Protein AF-A0A2E2QI72-F1 (afdb_monomer_lite)

Sequence (214 aa):
MASSEQGTPLGGLLGFIGLIAGLGFGAITFGSDNIVGVIICGVVVASVGAFVGNLIFRLLVVAVSIFATVISYNLRHEVAIAIYDEVKTNVQAQPAPKIYGTSRTNWEFCNHSNKPKVSIAISYLNNGNWISEGWWVINRGKCKTLSPSTSNRYFYYYANSGNIVWGGDTSICLHEHKKFRIGDIDCSPPYALRKFKKVDTKGKRGGGTNLTGG

pLDDT: mean 80.68, std 18.42, range [34.44, 97.88]

Secondary structure (DSSP, 8-state):
----PPPP---SSSSSTTSSS-S--------TT-HHHHHHHHHHHHHHHHHHHHHHHHHHHHHHHHHHHHHHHHHHHHHHHHHHHHHHHHS--------PPPEE-EEEEEE-SS-SEEEEEEEEEETTEEEEEEEEEEETT-EEEE--EESSSEEEEEEE-SS-EE--SEEEEEESSS-EEE-S----TTEEEEEEEEEE-TT-SEEEEEE---

Foldseek 3Di:
DDDDDDDDPPPPPPPPVPPPPPPDPPPPDDPPPDPVVVVVVVVVVVVVVVVVVVVVVVVVVVVVVVVVVVVVVVVVVVVVVVVVVVCVVPPDPPPDFQQAQFDWAWEKEFEQAPFQKKWKKKWAAAPNWIKIWDTDIAGHGGMDIDIDRHRGQKMWMWMDRPVDIDFAADWDKDQDPDTDMDIDDPQDPSIDTDGTDMDGNVPHSYYYDYDYYD

Radius of gyration: 38.65 Å; chains: 1; bounding box: 97×34×89 Å

Structure (mmCIF, N/CA/C/O backbone):
data_AF-A0A2E2QI72-F1
#
_entry.id   AF-A0A2E2QI72-F1
#
loop_
_atom_site.group_PDB
_atom_site.id
_atom_site.type_symbol
_atom_site.label_atom_id
_atom_site.label_alt_id
_atom_site.label_comp_id
_atom_site.label_asym_id
_atom_site.label_entity_id
_atom_site.label_seq_id
_atom_site.pdbx_PDB_ins_code
_atom_site.Cartn_x
_atom_site.Cartn_y
_atom_site.Cartn_z
_atom_site.occupancy
_atom_site.B_iso_or_equiv
_atom_site.auth_seq_id
_atom_site.auth_comp_id
_atom_site.auth_asym_id
_atom_site.auth_atom_id
_atom_site.pdbx_PDB_model_num
ATOM 1 N N . MET A 1 1 ? 0.238 -20.065 -64.467 1.00 40.53 1 MET A N 1
ATOM 2 C CA . MET A 1 1 ? 1.57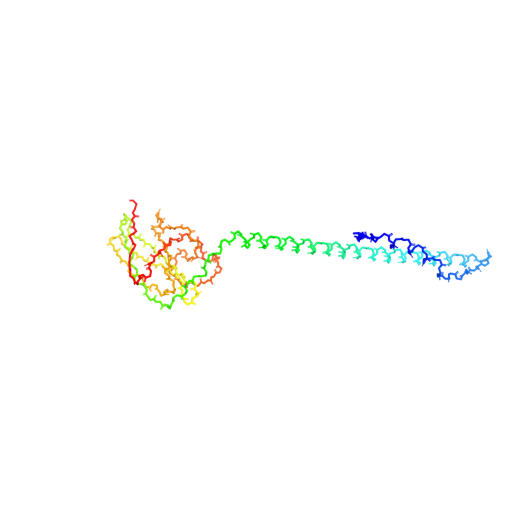7 -20.254 -65.071 1.00 40.53 1 MET A CA 1
ATOM 3 C C . MET A 1 1 ? 2.162 -18.854 -65.209 1.00 40.53 1 MET A C 1
ATOM 5 O O . MET A 1 1 ? 1.488 -18.032 -65.797 1.00 40.53 1 MET A O 1
ATOM 9 N N . ALA A 1 2 ? 3.274 -18.455 -64.609 1.00 38.72 2 ALA A N 1
ATOM 10 C CA . ALA A 1 2 ? 4.439 -19.207 -64.179 1.00 38.72 2 ALA A CA 1
ATOM 11 C C . ALA A 1 2 ? 5.030 -18.620 -62.883 1.00 38.72 2 ALA A C 1
ATOM 13 O O . ALA A 1 2 ? 4.796 -17.466 -62.531 1.00 38.72 2 ALA A O 1
ATOM 14 N N . SER A 1 3 ? 5.746 -19.489 -62.187 1.00 36.34 3 SER A N 1
ATOM 15 C CA . SER A 1 3 ? 6.356 -19.350 -60.873 1.00 36.34 3 SER A CA 1
ATOM 16 C C . SER A 1 3 ? 7.565 -18.409 -60.889 1.00 36.34 3 SER A C 1
ATOM 18 O O . SER A 1 3 ? 8.387 -18.472 -61.799 1.00 36.34 3 SER A O 1
ATOM 20 N N . SER A 1 4 ? 7.696 -17.577 -59.855 1.00 36.66 4 SER A N 1
ATOM 21 C CA . SER A 1 4 ? 8.906 -16.816 -59.540 1.00 36.66 4 SER A CA 1
ATOM 22 C C . SER A 1 4 ? 9.734 -17.589 -58.509 1.00 36.66 4 SER A C 1
ATOM 24 O O . SER A 1 4 ? 9.364 -17.621 -57.334 1.00 36.66 4 SER A O 1
ATOM 26 N N . GLU A 1 5 ? 10.840 -18.202 -58.927 1.00 44.88 5 GLU A N 1
ATOM 27 C CA . GLU A 1 5 ? 11.847 -18.748 -58.010 1.00 44.88 5 GLU A CA 1
ATOM 28 C C . GLU A 1 5 ? 13.024 -17.780 -57.860 1.00 44.88 5 GLU A C 1
ATOM 30 O O . GLU A 1 5 ? 13.554 -17.228 -58.825 1.00 44.88 5 GLU A O 1
ATOM 35 N N . GLN A 1 6 ? 13.382 -17.552 -56.599 1.00 42.44 6 GLN A N 1
ATOM 36 C CA . GLN A 1 6 ? 14.444 -16.677 -56.123 1.00 42.44 6 GLN A CA 1
ATOM 37 C C . GLN A 1 6 ? 15.799 -17.392 -56.241 1.00 42.44 6 GLN A C 1
ATOM 39 O O . GLN A 1 6 ? 16.004 -18.445 -55.641 1.00 42.44 6 GLN A O 1
ATOM 44 N N . GLY A 1 7 ? 16.736 -16.807 -56.992 1.00 34.44 7 GLY A N 1
ATOM 45 C CA . GLY A 1 7 ? 18.124 -17.263 -57.087 1.00 34.44 7 GLY A CA 1
ATOM 46 C C . GLY A 1 7 ? 18.996 -16.701 -55.958 1.00 34.44 7 GLY A C 1
ATOM 47 O O . GLY A 1 7 ? 19.066 -15.492 -55.751 1.00 34.44 7 GLY A O 1
ATOM 48 N N . THR A 1 8 ? 19.663 -17.597 -55.236 1.00 45.19 8 THR A N 1
ATOM 49 C CA . THR A 1 8 ? 20.598 -17.373 -54.118 1.00 45.19 8 THR A CA 1
ATOM 50 C C . THR A 1 8 ? 21.844 -16.540 -54.476 1.00 45.19 8 THR A C 1
ATOM 52 O O . THR A 1 8 ? 22.372 -16.700 -55.579 1.00 45.19 8 THR A O 1
ATOM 55 N N . PRO A 1 9 ? 22.426 -15.751 -53.545 1.00 42.88 9 PRO A N 1
ATOM 56 C CA . PRO A 1 9 ? 23.649 -14.994 -53.787 1.00 42.88 9 PRO A CA 1
ATOM 57 C C . PRO A 1 9 ? 24.882 -15.841 -53.434 1.00 42.88 9 PRO A C 1
ATOM 59 O O . PRO A 1 9 ? 25.453 -15.713 -52.355 1.00 42.88 9 PRO A O 1
ATOM 62 N N . LEU A 1 10 ? 25.315 -16.709 -54.351 1.00 41.31 10 LEU A N 1
ATOM 63 C CA . LEU A 1 10 ? 26.589 -17.440 -54.233 1.00 41.31 10 LEU A CA 1
ATOM 64 C C . LEU A 1 10 ? 27.634 -16.970 -55.267 1.00 41.31 10 LEU A C 1
ATOM 66 O O . LEU A 1 10 ? 28.447 -17.754 -55.742 1.00 41.31 10 LEU A O 1
ATOM 70 N N . GLY A 1 11 ? 27.607 -15.685 -55.643 1.00 36.34 11 GLY A N 1
ATOM 71 C CA . GLY A 1 11 ? 28.486 -15.102 -56.673 1.00 36.34 11 GLY A CA 1
ATOM 72 C C . GLY A 1 11 ? 29.658 -14.253 -56.158 1.00 36.34 11 GLY A C 1
ATOM 73 O O . GLY A 1 11 ? 30.421 -13.728 -56.960 1.00 36.34 11 GLY A O 1
ATOM 74 N N . GLY A 1 12 ? 29.810 -14.076 -54.840 1.00 41.94 12 GLY A N 1
ATOM 75 C CA . GLY A 1 12 ? 30.745 -13.092 -54.268 1.00 41.94 12 GLY A CA 1
ATOM 76 C C . GLY A 1 12 ? 32.159 -13.592 -53.944 1.00 41.94 12 GLY A C 1
ATOM 77 O O . GLY A 1 12 ? 33.042 -12.773 -53.712 1.00 41.94 12 GLY A O 1
ATOM 78 N N . LEU A 1 13 ? 32.403 -14.909 -53.919 1.00 43.78 13 LEU A N 1
ATOM 79 C CA . LEU A 1 13 ? 33.654 -15.457 -53.365 1.00 43.78 13 LEU A CA 1
ATOM 80 C C . LEU A 1 13 ? 34.740 -15.780 -54.410 1.00 43.78 13 LEU A C 1
ATOM 82 O O . LEU A 1 13 ? 35.885 -16.013 -54.040 1.00 43.78 13 LEU A O 1
ATOM 86 N N . LEU A 1 14 ? 34.425 -15.746 -55.710 1.00 40.44 14 LEU A N 1
ATOM 87 C CA . LEU A 1 14 ? 35.404 -15.996 -56.785 1.00 40.44 14 LEU A CA 1
ATOM 88 C C . LEU A 1 14 ? 35.928 -14.716 -57.462 1.00 40.44 14 LEU A C 1
ATOM 90 O O . LEU A 1 14 ? 36.880 -14.780 -58.233 1.00 40.44 14 LEU A O 1
ATOM 94 N N . GLY A 1 15 ? 35.376 -13.542 -57.130 1.00 39.38 15 GLY A N 1
ATOM 95 C CA . GLY A 1 15 ? 35.816 -12.250 -57.676 1.00 39.38 15 GLY A CA 1
ATOM 96 C C . GLY A 1 15 ? 37.058 -11.643 -57.008 1.00 39.38 15 GLY A C 1
ATOM 97 O O . GLY A 1 15 ? 37.642 -10.713 -57.552 1.00 39.38 15 GLY A O 1
ATOM 98 N N . PHE A 1 16 ? 37.493 -12.163 -55.854 1.00 43.91 16 PHE A N 1
ATOM 99 C CA . PHE A 1 16 ? 38.605 -11.581 -55.084 1.00 43.91 16 PHE A CA 1
ATOM 100 C C . PHE A 1 16 ? 39.960 -12.283 -55.260 1.00 43.91 16 PHE A C 1
ATOM 102 O O . PHE A 1 16 ? 40.975 -11.745 -54.826 1.00 43.91 16 PHE A O 1
ATOM 109 N N . ILE A 1 17 ? 40.025 -13.428 -55.951 1.00 44.62 17 ILE A N 1
ATOM 110 C CA . ILE A 1 17 ? 41.307 -14.113 -56.223 1.00 44.62 17 ILE A CA 1
ATOM 111 C C . ILE A 1 17 ? 42.041 -13.487 -57.436 1.00 44.62 17 ILE A C 1
ATOM 113 O O . ILE A 1 17 ? 43.229 -13.714 -57.635 1.00 44.62 17 ILE A O 1
ATOM 117 N N . GLY A 1 18 ? 41.382 -12.611 -58.205 1.00 40.25 18 GLY A N 1
ATOM 118 C CA . GLY A 1 18 ? 41.954 -11.956 -59.391 1.00 40.25 18 GLY A CA 1
ATOM 119 C C . GLY A 1 18 ? 42.650 -10.605 -59.170 1.00 40.25 18 GLY A C 1
ATOM 120 O O . GLY A 1 18 ? 43.064 -9.995 -60.151 1.00 40.25 18 GLY A O 1
ATOM 121 N N . LEU A 1 19 ? 42.780 -10.105 -57.932 1.00 42.56 19 LEU A N 1
ATOM 122 C CA . LEU A 1 19 ? 43.297 -8.747 -57.662 1.00 42.56 19 LEU A CA 1
ATOM 123 C C . LEU A 1 19 ? 44.608 -8.706 -56.848 1.00 42.56 19 LEU A C 1
ATOM 125 O O . LEU A 1 19 ? 44.914 -7.696 -56.223 1.00 42.56 19 LEU A O 1
ATOM 129 N N . ILE A 1 20 ? 45.406 -9.781 -56.864 1.00 46.06 20 ILE A N 1
ATOM 130 C CA . ILE A 1 20 ? 46.791 -9.788 -56.331 1.00 46.06 20 ILE A CA 1
ATOM 131 C C . ILE A 1 20 ? 47.803 -10.181 -57.427 1.00 46.06 20 ILE A C 1
ATOM 133 O O . ILE A 1 20 ? 48.863 -10.728 -57.157 1.00 46.06 20 ILE A O 1
ATOM 137 N N . ALA A 1 21 ? 47.481 -9.907 -58.695 1.00 43.03 21 ALA A N 1
ATOM 138 C CA . ALA A 1 21 ? 48.403 -10.095 -59.824 1.00 43.03 21 ALA A CA 1
ATOM 139 C C . ALA A 1 21 ? 48.782 -8.774 -60.527 1.00 43.03 21 ALA A C 1
ATOM 141 O O . ALA A 1 21 ? 49.496 -8.794 -61.523 1.00 43.03 21 ALA A O 1
ATOM 142 N N . GLY A 1 22 ? 48.306 -7.625 -60.026 1.00 44.28 22 GLY A N 1
ATOM 143 C CA . GLY A 1 22 ? 48.384 -6.334 -60.724 1.00 44.28 22 GLY A CA 1
ATOM 144 C C . GLY A 1 22 ? 49.120 -5.208 -59.994 1.00 44.28 22 GLY A C 1
ATOM 145 O O . GLY A 1 22 ? 49.088 -4.078 -60.469 1.00 44.28 22 GLY A O 1
ATOM 146 N N . LEU A 1 23 ? 49.773 -5.464 -58.857 1.00 47.66 23 LEU A N 1
ATOM 147 C CA . LEU A 1 23 ? 50.733 -4.504 -58.307 1.00 47.66 23 LEU A CA 1
ATOM 148 C C . LEU A 1 23 ? 52.101 -4.869 -58.863 1.00 47.66 23 LEU A C 1
ATOM 150 O O . LEU A 1 23 ? 52.735 -5.815 -58.402 1.00 47.66 23 LEU A O 1
ATOM 154 N N . GLY A 1 24 ? 52.499 -4.142 -59.906 1.00 49.34 24 GLY A N 1
ATOM 155 C CA . GLY A 1 24 ? 53.799 -4.255 -60.546 1.00 49.34 24 GLY A CA 1
ATOM 156 C C . GLY A 1 24 ? 54.923 -4.088 -59.531 1.00 49.34 24 GLY A C 1
ATOM 157 O O . GLY A 1 24 ? 55.391 -2.982 -59.277 1.00 49.34 24 GLY A O 1
ATOM 158 N N . PHE A 1 25 ? 55.393 -5.204 -58.984 1.00 49.81 25 PHE A N 1
ATOM 159 C CA . PHE A 1 25 ? 56.766 -5.308 -58.534 1.00 49.81 25 PHE A CA 1
ATOM 160 C C . PHE A 1 25 ? 57.615 -5.263 -59.800 1.00 49.81 25 PHE A C 1
ATOM 162 O O . PHE A 1 25 ? 57.810 -6.277 -60.468 1.00 49.81 25 PHE A O 1
ATOM 169 N N . GLY A 1 26 ? 58.079 -4.065 -60.164 1.00 49.53 26 GLY A N 1
ATOM 170 C CA . GLY A 1 26 ? 59.223 -3.946 -61.055 1.00 49.53 26 GLY A CA 1
ATOM 171 C C . GLY A 1 26 ? 60.325 -4.807 -60.454 1.00 49.53 26 GLY A C 1
ATOM 172 O O . GLY A 1 26 ? 60.778 -4.533 -59.343 1.00 49.53 26 GLY A O 1
ATOM 173 N N . ALA A 1 27 ? 60.662 -5.908 -61.123 1.00 52.09 27 ALA A N 1
ATOM 174 C CA . ALA A 1 27 ? 61.694 -6.816 -60.665 1.00 52.09 27 ALA A CA 1
ATOM 175 C C . ALA A 1 27 ? 62.993 -6.014 -60.564 1.00 52.09 27 ALA A C 1
ATOM 177 O O . ALA A 1 27 ? 63.573 -5.631 -61.578 1.00 52.09 27 ALA A O 1
ATOM 178 N N . ILE A 1 28 ? 63.425 -5.706 -59.342 1.00 54.91 28 ILE A N 1
ATOM 179 C CA . ILE A 1 28 ? 64.728 -5.091 -59.123 1.00 54.91 28 ILE A CA 1
ATOM 180 C C . ILE A 1 28 ? 65.740 -6.217 -59.336 1.00 54.91 28 ILE A C 1
ATOM 182 O O . ILE A 1 28 ? 66.020 -7.006 -58.434 1.00 54.91 28 ILE A O 1
ATOM 186 N N . THR A 1 29 ? 66.211 -6.370 -60.572 1.00 53.16 29 THR A N 1
ATOM 187 C CA . THR A 1 29 ? 67.235 -7.351 -60.923 1.00 53.16 29 THR A CA 1
ATOM 188 C C . THR A 1 29 ? 68.574 -6.840 -60.405 1.00 53.16 29 THR A C 1
ATOM 190 O O . THR A 1 29 ? 69.241 -6.038 -61.057 1.00 53.16 29 THR A O 1
ATOM 193 N N . PHE A 1 30 ? 68.961 -7.258 -59.203 1.00 55.12 30 PHE A N 1
ATOM 194 C CA . PHE A 1 30 ? 70.317 -7.042 -58.710 1.00 55.12 30 PHE A CA 1
ATOM 195 C C . PHE A 1 30 ? 71.238 -8.083 -59.358 1.00 55.12 30 PHE A C 1
ATOM 197 O O . PHE A 1 30 ? 70.981 -9.282 -59.256 1.00 55.12 30 PHE A O 1
ATOM 204 N N . GLY A 1 31 ? 72.286 -7.632 -60.054 1.00 54.22 31 GLY A N 1
ATOM 205 C CA . GLY A 1 31 ? 73.325 -8.519 -60.584 1.00 54.22 31 GLY A CA 1
ATOM 206 C C . GLY A 1 31 ? 73.964 -9.330 -59.453 1.00 54.22 31 GLY A C 1
ATOM 207 O O . GLY A 1 31 ? 74.213 -8.794 -58.372 1.00 54.22 31 GLY A O 1
ATOM 208 N N . SER A 1 32 ? 74.211 -10.616 -59.697 1.00 56.97 32 SER A N 1
ATOM 209 C CA . SER A 1 32 ? 74.630 -11.636 -58.720 1.00 56.97 32 SER A CA 1
ATOM 210 C C . SER A 1 32 ? 75.962 -11.380 -57.999 1.00 56.97 32 SER A C 1
ATOM 212 O O . SER A 1 32 ? 76.322 -12.154 -57.117 1.00 56.97 32 SER A O 1
ATOM 214 N N . ASP A 1 33 ? 76.670 -10.296 -58.319 1.00 58.91 33 ASP A N 1
ATOM 215 C CA . ASP A 1 33 ? 78.045 -10.054 -57.867 1.00 58.91 33 ASP A CA 1
ATOM 216 C C . ASP A 1 33 ? 78.135 -9.031 -56.715 1.00 58.91 33 ASP A C 1
ATOM 218 O O . ASP A 1 33 ? 79.221 -8.748 -56.211 1.00 58.91 33 ASP A O 1
ATOM 222 N N . ASN A 1 34 ? 77.001 -8.478 -56.258 1.00 67.12 34 ASN A N 1
ATOM 223 C CA . ASN A 1 34 ? 76.950 -7.512 -55.156 1.00 67.12 34 ASN A CA 1
ATOM 224 C C . ASN A 1 34 ? 76.179 -8.066 -53.946 1.00 67.12 34 ASN A C 1
ATOM 226 O O . ASN A 1 34 ? 74.977 -7.842 -53.776 1.00 67.12 34 ASN A O 1
ATOM 230 N N . ILE A 1 35 ? 76.909 -8.770 -53.078 1.00 73.44 35 ILE A N 1
ATOM 231 C CA . ILE A 1 35 ? 76.396 -9.402 -51.852 1.00 73.44 35 ILE A CA 1
ATOM 232 C C . ILE A 1 35 ? 75.650 -8.423 -50.932 1.00 73.44 35 ILE A C 1
ATOM 234 O O . ILE A 1 35 ? 74.667 -8.795 -50.294 1.00 73.44 35 ILE A O 1
ATOM 238 N N . VAL A 1 36 ? 76.056 -7.149 -50.910 1.00 72.50 36 VAL A N 1
ATOM 239 C CA . VAL A 1 36 ? 75.410 -6.107 -50.100 1.00 72.50 36 VAL A CA 1
ATOM 240 C C . VAL A 1 36 ? 73.999 -5.815 -50.620 1.00 72.50 36 VAL A C 1
ATOM 242 O O . VAL A 1 36 ? 73.069 -5.682 -49.826 1.00 72.50 36 VAL A O 1
ATOM 245 N N . GLY A 1 37 ? 73.807 -5.794 -51.943 1.00 71.50 37 GLY A N 1
ATOM 246 C CA . GLY A 1 37 ? 72.493 -5.599 -52.564 1.00 71.50 37 GLY A CA 1
ATOM 247 C C . GLY A 1 37 ? 71.516 -6.739 -52.261 1.00 71.50 37 GLY A C 1
ATOM 248 O O . GLY A 1 37 ? 70.354 -6.491 -51.941 1.00 71.50 37 GLY A O 1
ATOM 249 N N . VAL A 1 38 ? 72.002 -7.984 -52.274 1.00 72.19 38 VAL A N 1
ATOM 250 C CA . VAL A 1 38 ? 71.200 -9.171 -51.924 1.00 72.19 38 VAL A CA 1
ATOM 251 C C . VAL A 1 38 ? 70.774 -9.136 -50.453 1.00 72.19 38 VAL A C 1
ATOM 253 O O . VAL A 1 38 ? 69.606 -9.382 -50.146 1.00 72.19 38 VAL A O 1
ATOM 256 N N . ILE A 1 39 ? 71.686 -8.767 -49.545 1.00 76.25 39 ILE A N 1
ATOM 257 C CA . ILE A 1 39 ? 71.393 -8.651 -48.108 1.00 76.25 39 ILE A CA 1
ATOM 258 C C . ILE A 1 39 ? 70.351 -7.555 -47.849 1.00 76.25 39 ILE A C 1
ATOM 260 O O . ILE A 1 39 ? 69.378 -7.793 -47.133 1.00 76.25 39 ILE A O 1
ATOM 264 N N . ILE A 1 40 ? 70.507 -6.376 -48.460 1.00 76.19 40 ILE A N 1
ATOM 265 C CA . ILE A 1 40 ? 69.553 -5.269 -48.301 1.00 76.19 40 ILE A CA 1
ATOM 266 C C . ILE A 1 40 ? 68.168 -5.670 -48.823 1.00 76.19 40 ILE A C 1
ATOM 268 O O . ILE A 1 40 ? 67.174 -5.458 -48.131 1.00 76.19 40 ILE A O 1
ATOM 272 N N . CYS A 1 41 ? 68.092 -6.301 -49.999 1.00 76.69 41 CYS A N 1
ATOM 273 C CA . CYS A 1 41 ? 66.829 -6.776 -50.563 1.00 76.69 41 CYS A CA 1
ATOM 274 C C . CYS A 1 41 ? 66.135 -7.788 -49.632 1.00 76.69 41 CYS A C 1
ATOM 276 O O . CYS A 1 41 ? 64.950 -7.641 -49.336 1.00 76.69 41 CYS A O 1
ATOM 278 N N . GLY A 1 42 ? 66.880 -8.754 -49.083 1.00 72.44 42 GLY A N 1
ATOM 279 C CA . GLY A 1 42 ? 66.343 -9.728 -48.128 1.00 72.44 42 GLY A CA 1
ATOM 280 C C . GLY A 1 42 ? 65.793 -9.086 -46.848 1.00 72.44 42 GLY A C 1
ATOM 281 O O . GLY A 1 42 ? 64.697 -9.431 -46.404 1.00 72.44 42 GLY A O 1
ATOM 282 N N . VAL A 1 43 ? 66.507 -8.106 -46.283 1.00 77.50 43 VAL A N 1
ATOM 283 C CA . VAL A 1 43 ? 66.073 -7.373 -45.078 1.00 77.50 43 VAL A CA 1
ATOM 284 C C . VAL A 1 43 ? 64.829 -6.520 -45.353 1.00 77.50 43 VAL A C 1
ATOM 286 O O . VAL A 1 43 ? 63.900 -6.494 -44.538 1.00 77.50 43 VAL A O 1
ATOM 289 N N . VAL A 1 44 ? 64.766 -5.847 -46.504 1.00 76.50 44 VAL A N 1
ATOM 290 C CA . VAL A 1 44 ? 63.600 -5.043 -46.907 1.00 76.50 44 VAL A CA 1
ATOM 291 C C . VAL A 1 44 ? 62.376 -5.934 -47.139 1.00 76.50 44 VAL A C 1
ATOM 293 O O . VAL A 1 44 ? 61.304 -5.643 -46.615 1.00 76.50 44 VAL A O 1
ATOM 296 N N . VAL A 1 45 ? 62.524 -7.061 -47.840 1.00 75.56 45 VAL A N 1
ATOM 297 C CA . VAL A 1 45 ? 61.414 -8.002 -48.080 1.00 75.56 45 VAL A CA 1
ATOM 298 C C . VAL A 1 45 ? 60.897 -8.596 -46.766 1.00 75.56 45 VAL A C 1
ATOM 300 O O . VAL A 1 45 ? 59.685 -8.640 -46.547 1.00 75.56 45 VAL A O 1
ATOM 303 N N . ALA A 1 46 ? 61.792 -8.992 -45.858 1.00 75.00 46 ALA A N 1
ATOM 304 C CA . ALA A 1 46 ? 61.408 -9.542 -44.559 1.00 75.00 46 ALA A CA 1
ATOM 305 C C . ALA A 1 46 ? 60.689 -8.512 -43.670 1.00 75.00 46 ALA A C 1
ATOM 307 O O . ALA A 1 46 ? 59.666 -8.825 -43.056 1.00 75.00 46 ALA A O 1
ATOM 308 N N . SER A 1 47 ? 61.187 -7.273 -43.620 1.00 78.25 47 SER A N 1
ATOM 309 C CA . SER A 1 47 ? 60.588 -6.208 -42.801 1.00 78.25 47 SER A CA 1
ATOM 310 C C . SER A 1 47 ? 59.229 -5.749 -43.336 1.00 78.25 47 SER A C 1
ATOM 312 O O . SER A 1 47 ? 58.281 -5.617 -42.557 1.00 78.25 47 SER A O 1
ATOM 314 N N . VAL A 1 48 ? 59.088 -5.589 -44.656 1.00 79.06 48 VAL A N 1
ATOM 315 C CA . VAL A 1 48 ? 57.801 -5.265 -45.295 1.00 79.06 48 VAL A CA 1
ATOM 316 C C . VAL A 1 48 ? 56.798 -6.408 -45.114 1.00 79.06 48 VAL A C 1
ATOM 318 O O . VAL A 1 48 ? 55.650 -6.153 -44.752 1.00 79.06 48 VAL A O 1
ATOM 321 N N . GLY A 1 49 ? 57.220 -7.667 -45.275 1.00 74.31 49 GLY A N 1
ATOM 322 C CA . GLY A 1 49 ? 56.365 -8.838 -45.049 1.00 74.31 49 GLY A CA 1
ATOM 323 C C . GLY A 1 49 ? 55.845 -8.930 -43.610 1.00 74.31 49 GLY A C 1
ATOM 324 O O . GLY A 1 49 ? 54.651 -9.146 -43.396 1.00 74.31 49 GLY A O 1
ATOM 325 N N . ALA A 1 50 ? 56.707 -8.685 -42.620 1.00 81.06 50 ALA A N 1
ATOM 326 C CA . ALA A 1 50 ? 56.312 -8.651 -41.212 1.00 81.06 50 ALA A CA 1
ATOM 327 C C . ALA A 1 50 ? 55.338 -7.498 -40.903 1.00 81.06 50 ALA A C 1
ATOM 329 O O . ALA A 1 50 ? 54.369 -7.686 -40.162 1.00 81.06 50 ALA A O 1
ATOM 330 N N . PHE A 1 51 ? 55.557 -6.318 -41.491 1.00 83.81 51 PHE A N 1
ATOM 331 C CA . PHE A 1 51 ? 54.674 -5.162 -41.320 1.00 83.81 51 PHE A CA 1
ATOM 332 C C . PHE A 1 51 ? 53.286 -5.404 -41.928 1.00 83.81 51 PHE A C 1
ATOM 334 O O . PHE A 1 51 ? 52.275 -5.194 -41.254 1.00 83.81 51 PHE A O 1
ATOM 341 N N . VAL A 1 52 ? 53.228 -5.908 -43.165 1.00 83.56 52 VAL A N 1
ATOM 342 C CA . VAL A 1 52 ? 51.970 -6.240 -43.854 1.00 83.56 52 VAL A CA 1
ATOM 343 C C . VAL A 1 52 ? 51.230 -7.364 -43.125 1.00 83.56 52 VAL A C 1
ATOM 345 O O . VAL A 1 52 ? 50.027 -7.246 -42.895 1.00 83.56 52 VAL A O 1
ATOM 348 N N . GLY A 1 53 ? 51.934 -8.409 -42.679 1.00 82.00 53 GLY A N 1
ATOM 349 C CA . GLY A 1 53 ? 51.343 -9.500 -41.898 1.00 82.00 53 GLY A CA 1
ATOM 350 C C . GLY A 1 53 ? 50.733 -9.025 -40.575 1.00 82.00 53 GLY A C 1
ATOM 351 O O . GLY A 1 53 ? 49.598 -9.378 -40.254 1.00 82.00 53 GLY A O 1
ATOM 352 N N . ASN A 1 54 ? 51.437 -8.163 -39.835 1.00 84.19 54 ASN A N 1
ATOM 353 C CA . ASN A 1 54 ? 50.928 -7.565 -38.596 1.00 84.19 54 ASN A CA 1
ATOM 354 C C . ASN A 1 54 ? 49.718 -6.650 -38.858 1.00 84.19 54 ASN A C 1
ATOM 356 O O . ASN A 1 54 ? 48.739 -6.690 -38.112 1.00 84.19 54 ASN A O 1
ATOM 360 N N . LEU A 1 55 ? 49.744 -5.860 -39.938 1.00 86.25 55 LEU A N 1
ATOM 361 C CA . LEU A 1 55 ? 48.623 -4.998 -40.314 1.00 86.25 55 LEU A CA 1
ATOM 362 C C . LEU A 1 55 ? 47.371 -5.818 -40.657 1.00 86.25 55 LEU A C 1
ATOM 364 O O . LEU A 1 55 ? 46.300 -5.536 -40.123 1.00 86.25 55 LEU A O 1
ATOM 368 N N . ILE A 1 56 ? 47.506 -6.865 -41.476 1.00 88.81 56 ILE A N 1
ATOM 369 C CA . ILE A 1 56 ? 46.401 -7.772 -41.820 1.00 88.81 56 ILE A CA 1
ATOM 370 C C . ILE A 1 56 ? 45.862 -8.458 -40.561 1.00 88.81 56 ILE A C 1
ATOM 372 O O . ILE A 1 56 ? 44.652 -8.470 -40.346 1.00 88.81 56 ILE A O 1
ATOM 376 N N . PHE A 1 57 ? 46.737 -8.970 -39.691 1.00 88.38 57 PHE A N 1
ATOM 377 C CA . PHE A 1 57 ? 46.323 -9.596 -38.436 1.00 88.38 57 PHE A CA 1
ATOM 378 C C . PHE A 1 57 ? 45.527 -8.632 -37.544 1.00 88.38 57 PHE A C 1
ATOM 380 O O . PHE A 1 57 ? 44.454 -8.986 -37.056 1.00 88.38 57 PHE A O 1
ATOM 387 N N . ARG A 1 58 ? 45.989 -7.385 -37.382 1.00 90.56 58 ARG A N 1
ATOM 388 C CA . ARG A 1 58 ? 45.265 -6.359 -36.612 1.00 90.56 58 ARG A CA 1
ATOM 389 C C . ARG A 1 58 ? 43.909 -6.026 -37.224 1.00 90.56 58 ARG A C 1
ATOM 391 O O . ARG A 1 58 ? 42.929 -5.931 -36.490 1.00 90.56 58 ARG A O 1
ATOM 398 N N . LEU A 1 59 ? 43.838 -5.881 -38.546 1.00 92.25 59 LEU A N 1
ATOM 399 C CA . LEU A 1 59 ? 42.580 -5.620 -39.246 1.00 92.25 59 LEU A CA 1
ATOM 400 C C . LEU A 1 59 ? 41.594 -6.785 -39.092 1.00 92.25 59 LEU A C 1
ATOM 402 O O . LEU A 1 59 ? 40.414 -6.542 -38.852 1.00 92.25 59 LEU A O 1
ATOM 406 N N . LEU A 1 60 ? 42.069 -8.034 -39.140 1.00 92.62 60 LEU A N 1
ATOM 407 C CA . LEU A 1 60 ? 41.241 -9.219 -38.901 1.00 92.62 60 LEU A CA 1
ATOM 408 C C . LEU A 1 60 ? 40.723 -9.277 -37.460 1.00 92.62 60 LEU A C 1
ATOM 410 O O . LEU A 1 60 ? 39.537 -9.520 -37.252 1.00 92.62 60 LEU A O 1
ATOM 414 N N . VAL A 1 61 ? 41.568 -8.999 -36.464 1.00 90.25 61 VAL A N 1
ATOM 415 C CA . VAL A 1 61 ? 41.151 -8.955 -35.052 1.00 90.25 61 VAL A CA 1
ATOM 416 C C . VAL A 1 61 ? 40.096 -7.869 -34.819 1.00 90.25 61 VAL A C 1
ATOM 418 O O . VAL A 1 61 ? 39.094 -8.116 -34.143 1.00 90.25 61 VAL A O 1
ATOM 421 N N . VAL A 1 62 ? 40.279 -6.684 -35.409 1.00 92.50 62 VAL A N 1
ATOM 422 C CA . VAL A 1 62 ? 39.288 -5.600 -35.346 1.00 92.50 62 VAL A CA 1
ATOM 423 C C . VAL A 1 62 ? 37.986 -6.021 -36.032 1.00 92.50 62 VAL A C 1
ATOM 425 O O . VAL A 1 62 ? 36.919 -5.868 -35.440 1.00 92.50 62 VAL A O 1
ATOM 428 N N . ALA A 1 63 ? 38.054 -6.616 -37.226 1.00 93.50 63 ALA A N 1
ATOM 429 C CA . ALA A 1 63 ? 36.878 -7.072 -37.964 1.00 93.50 63 ALA A CA 1
ATOM 430 C C . ALA A 1 63 ? 36.080 -8.140 -37.195 1.00 93.50 63 ALA A C 1
ATOM 432 O O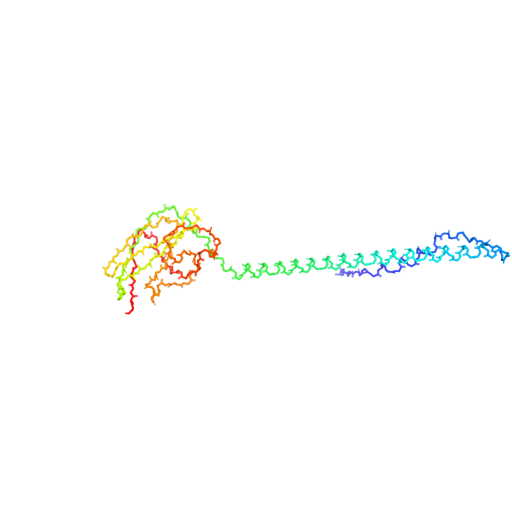 . ALA A 1 63 ? 34.861 -8.020 -37.074 1.00 93.50 63 ALA A O 1
ATOM 433 N N . VAL A 1 64 ? 36.756 -9.136 -36.610 1.00 93.38 64 VAL A N 1
ATOM 434 C CA . VAL A 1 64 ? 36.126 -10.173 -35.772 1.00 93.38 64 VAL A CA 1
ATOM 435 C C . VAL A 1 64 ? 35.488 -9.557 -34.525 1.00 93.38 64 VAL A C 1
ATOM 437 O O . VAL A 1 64 ? 34.367 -9.919 -34.173 1.00 93.38 64 VAL A O 1
ATOM 440 N N . SER A 1 65 ? 36.153 -8.591 -33.884 1.00 91.69 65 SER A N 1
ATOM 441 C CA . SER A 1 65 ? 35.623 -7.916 -32.689 1.00 91.69 65 SER A CA 1
ATOM 442 C C . SER A 1 65 ? 34.369 -7.095 -33.000 1.00 91.69 65 SER A C 1
ATOM 444 O O . SER A 1 65 ? 33.386 -7.148 -32.255 1.00 91.69 65 SER A O 1
ATOM 446 N N . ILE A 1 66 ? 34.375 -6.368 -34.122 1.00 92.44 66 ILE A N 1
ATOM 447 C CA . ILE A 1 66 ? 33.210 -5.614 -34.602 1.00 92.44 66 ILE A CA 1
ATOM 448 C C . ILE A 1 66 ? 32.067 -6.580 -34.919 1.00 92.44 66 ILE A C 1
ATOM 450 O O . ILE A 1 66 ? 30.956 -6.389 -34.431 1.00 92.44 66 ILE A O 1
ATOM 454 N N . PHE A 1 67 ? 32.341 -7.647 -35.672 1.00 93.25 67 PHE A N 1
ATOM 455 C CA . PHE A 1 67 ? 31.335 -8.635 -36.055 1.00 93.25 67 PHE A CA 1
ATOM 456 C C . PHE A 1 67 ? 30.692 -9.315 -34.836 1.00 93.25 67 PHE A C 1
ATOM 458 O O . PHE A 1 67 ? 29.466 -9.382 -34.741 1.00 93.25 67 PHE A O 1
ATOM 465 N N . ALA A 1 68 ? 31.498 -9.730 -33.854 1.00 89.75 68 ALA A N 1
ATOM 466 C CA . ALA A 1 68 ? 31.008 -10.302 -32.600 1.00 89.75 68 ALA A CA 1
ATOM 467 C C . ALA A 1 68 ? 30.133 -9.312 -31.809 1.00 89.75 68 ALA A C 1
ATOM 469 O O . ALA A 1 68 ? 29.097 -9.694 -31.258 1.00 89.75 68 ALA A O 1
ATOM 470 N N . THR A 1 69 ? 30.515 -8.032 -31.784 1.00 89.31 69 THR A N 1
ATOM 471 C CA . THR A 1 69 ? 29.744 -6.977 -31.108 1.00 89.31 69 THR A CA 1
ATOM 472 C C . THR A 1 69 ? 28.396 -6.746 -31.792 1.00 89.31 69 THR A C 1
ATOM 474 O O . THR A 1 69 ? 27.373 -6.680 -31.111 1.00 89.31 69 THR A O 1
ATOM 477 N N . VAL A 1 70 ? 28.371 -6.680 -33.127 1.00 91.19 70 VAL A N 1
ATOM 478 C CA . VAL A 1 70 ? 27.138 -6.501 -33.912 1.00 91.19 70 VAL A CA 1
ATOM 479 C C . VAL A 1 70 ? 26.183 -7.680 -33.715 1.00 91.19 70 VAL A C 1
ATOM 481 O O . VAL A 1 70 ? 25.003 -7.464 -33.449 1.00 91.19 70 VAL A O 1
ATOM 484 N N . ILE A 1 71 ? 26.684 -8.921 -33.763 1.00 85.81 71 ILE A N 1
ATOM 485 C CA . ILE A 1 71 ? 25.871 -10.118 -33.488 1.00 85.81 71 ILE A CA 1
ATOM 486 C C . ILE A 1 71 ? 25.292 -10.072 -32.069 1.00 85.81 71 ILE A C 1
ATOM 488 O O . ILE A 1 71 ? 24.094 -10.284 -31.890 1.00 85.81 71 ILE A O 1
ATOM 492 N N . SER A 1 72 ? 26.116 -9.756 -31.066 1.00 83.38 72 SER A N 1
ATOM 493 C CA . SER A 1 72 ? 25.678 -9.635 -29.668 1.00 83.38 72 SER A CA 1
ATOM 494 C C . SER A 1 72 ? 24.589 -8.571 -29.493 1.00 83.38 72 SER A C 1
ATOM 496 O O . SER A 1 72 ? 23.630 -8.784 -28.751 1.00 83.38 72 SER A O 1
ATOM 498 N N . TYR A 1 73 ? 24.700 -7.441 -30.197 1.00 83.31 73 TYR A N 1
ATOM 499 C CA . TYR A 1 73 ? 23.701 -6.375 -30.164 1.00 83.31 73 TYR A CA 1
ATOM 500 C C . TYR A 1 73 ? 22.375 -6.799 -30.813 1.00 83.31 73 TYR A C 1
ATOM 502 O O . TYR A 1 73 ? 21.320 -6.636 -30.200 1.00 83.31 73 TYR A O 1
ATOM 510 N N . ASN A 1 74 ? 22.425 -7.402 -32.005 1.00 79.00 74 ASN A N 1
ATOM 511 C CA . ASN A 1 74 ? 21.230 -7.857 -32.723 1.00 79.00 74 ASN A CA 1
ATOM 512 C C . ASN A 1 74 ? 20.483 -8.959 -31.953 1.00 79.00 74 ASN A C 1
ATOM 514 O O . ASN A 1 74 ? 19.268 -8.870 -31.793 1.00 79.00 74 ASN A O 1
ATOM 518 N N . LEU A 1 75 ? 21.207 -9.931 -31.379 1.00 74.00 75 LEU A N 1
ATOM 519 C CA . LEU A 1 75 ? 20.618 -10.975 -30.529 1.00 74.00 75 LEU A CA 1
ATOM 520 C C . LEU A 1 75 ? 19.942 -10.391 -29.280 1.00 74.00 75 LEU A C 1
ATOM 522 O O . LEU A 1 75 ? 18.850 -10.817 -28.913 1.00 74.00 75 LEU A O 1
ATOM 526 N N . ARG A 1 76 ? 20.561 -9.398 -28.623 1.00 75.06 76 ARG A N 1
ATOM 527 C CA . ARG A 1 76 ? 19.956 -8.730 -27.456 1.00 75.06 76 ARG A CA 1
ATOM 528 C C . ARG A 1 76 ? 18.672 -7.994 -27.815 1.00 75.06 76 ARG A C 1
ATOM 530 O O . ARG A 1 76 ? 17.767 -7.976 -26.988 1.00 75.06 76 ARG A O 1
ATOM 537 N N . HIS A 1 77 ? 18.583 -7.406 -29.006 1.00 71.44 77 HIS A N 1
ATOM 538 C CA . HIS A 1 77 ? 17.375 -6.704 -29.444 1.00 71.44 77 HIS A CA 1
ATOM 539 C C . HIS A 1 77 ? 16.224 -7.647 -29.750 1.00 71.44 77 HIS A C 1
ATOM 541 O O . HIS A 1 77 ? 15.128 -7.421 -29.246 1.00 71.44 77 HIS A O 1
ATOM 547 N N . GLU A 1 78 ? 16.458 -8.720 -30.506 1.00 72.62 78 GLU A N 1
ATOM 548 C CA . GLU A 1 78 ? 15.401 -9.701 -30.785 1.00 72.62 78 GLU A CA 1
ATOM 549 C C . GLU A 1 78 ? 14.872 -10.332 -29.491 1.00 72.62 78 GLU A C 1
ATOM 551 O O . GLU A 1 78 ? 13.660 -10.415 -29.287 1.00 72.62 78 GLU A O 1
ATOM 556 N N . VAL A 1 79 ? 15.772 -10.676 -28.561 1.00 77.44 79 VAL A N 1
ATOM 557 C CA . VAL A 1 79 ? 15.396 -11.187 -27.236 1.00 77.44 79 VAL A CA 1
ATOM 558 C C . VAL A 1 79 ? 14.648 -10.129 -26.418 1.00 77.44 79 VAL A C 1
ATOM 560 O O . VAL A 1 79 ? 13.643 -10.450 -25.789 1.00 77.44 79 VAL A O 1
ATOM 563 N N . ALA A 1 80 ? 15.082 -8.866 -26.428 1.00 75.62 80 ALA A N 1
ATOM 564 C CA . ALA A 1 80 ? 14.402 -7.796 -25.699 1.00 75.62 80 ALA A CA 1
ATOM 565 C C . ALA A 1 80 ? 12.987 -7.530 -26.233 1.00 75.62 80 ALA A C 1
ATOM 567 O O . ALA A 1 80 ? 12.077 -7.312 -25.434 1.00 75.62 80 ALA A O 1
ATOM 568 N N . ILE A 1 81 ? 12.787 -7.584 -27.554 1.00 77.31 81 ILE A N 1
ATOM 569 C CA . ILE A 1 81 ? 11.467 -7.437 -28.186 1.00 77.31 81 ILE A CA 1
ATOM 570 C C . ILE A 1 81 ? 10.568 -8.625 -27.820 1.00 77.31 81 ILE A C 1
ATOM 572 O O . ILE A 1 81 ? 9.430 -8.415 -27.404 1.00 77.31 81 ILE A O 1
ATOM 576 N N . ALA A 1 82 ? 11.086 -9.855 -27.886 1.00 75.88 82 ALA A N 1
ATOM 577 C CA . ALA A 1 82 ? 10.328 -11.052 -27.517 1.00 75.88 82 ALA A CA 1
ATOM 578 C C . ALA A 1 82 ? 9.910 -11.045 -26.034 1.00 75.88 82 ALA A C 1
ATOM 580 O O . ALA A 1 82 ? 8.749 -11.302 -25.714 1.00 75.88 82 ALA A O 1
ATOM 581 N N . ILE A 1 83 ? 10.828 -10.673 -25.133 1.00 77.88 83 ILE A N 1
ATOM 582 C CA . ILE A 1 83 ? 10.532 -10.510 -23.701 1.00 77.88 83 ILE A CA 1
ATOM 583 C C . ILE A 1 83 ? 9.494 -9.402 -23.492 1.00 77.88 83 ILE A C 1
ATOM 585 O O . ILE A 1 83 ? 8.588 -9.550 -22.673 1.00 77.88 83 ILE A O 1
ATOM 589 N N . TYR A 1 84 ? 9.611 -8.287 -24.215 1.00 74.81 84 TYR A N 1
ATOM 590 C CA . TYR A 1 84 ? 8.679 -7.171 -24.091 1.00 74.81 84 TYR A CA 1
ATOM 591 C C . TYR A 1 84 ? 7.247 -7.571 -24.465 1.00 74.81 84 TYR A C 1
ATOM 593 O O . TYR A 1 84 ? 6.317 -7.248 -23.722 1.00 74.81 84 TYR A O 1
ATOM 601 N N . ASP A 1 85 ? 7.062 -8.298 -25.566 1.00 75.19 85 ASP A N 1
ATOM 602 C CA . ASP A 1 85 ? 5.738 -8.748 -25.998 1.00 75.19 85 ASP A CA 1
ATOM 603 C C . ASP A 1 85 ? 5.133 -9.772 -25.029 1.00 75.19 85 ASP A C 1
ATOM 605 O O . ASP A 1 85 ? 3.966 -9.633 -24.656 1.00 75.19 85 ASP A O 1
ATOM 609 N N . GLU A 1 86 ? 5.925 -10.727 -24.534 1.00 71.31 86 GLU A N 1
ATOM 610 C CA . GLU A 1 86 ? 5.466 -11.699 -23.535 1.00 71.31 86 GLU A CA 1
ATOM 611 C C . GLU A 1 86 ? 5.057 -11.017 -22.217 1.00 71.31 86 GLU A C 1
ATOM 613 O O . GLU A 1 86 ? 4.000 -11.312 -21.647 1.00 71.31 86 GLU A O 1
ATOM 618 N N . VAL A 1 87 ? 5.841 -10.043 -21.744 1.00 74.88 87 VAL A N 1
ATOM 619 C CA . VAL A 1 87 ? 5.486 -9.240 -20.564 1.00 74.88 87 VAL A CA 1
ATOM 620 C C . VAL A 1 87 ? 4.218 -8.425 -20.828 1.00 74.88 87 VAL A C 1
ATOM 622 O O . VAL A 1 87 ? 3.340 -8.370 -19.967 1.00 74.88 87 VAL A O 1
ATOM 625 N N . LYS A 1 88 ? 4.063 -7.831 -22.014 1.00 73.00 88 LYS A N 1
ATOM 626 C CA . LYS A 1 88 ? 2.883 -7.034 -22.380 1.00 73.00 88 LYS A CA 1
ATOM 627 C C . LYS A 1 88 ? 1.600 -7.867 -22.435 1.00 73.00 88 LYS A C 1
ATOM 629 O O . LYS A 1 88 ? 0.544 -7.351 -22.072 1.00 73.00 88 LYS A O 1
ATOM 634 N N . THR A 1 89 ? 1.670 -9.128 -22.864 1.00 69.38 89 THR A N 1
ATOM 635 C CA . THR A 1 89 ? 0.506 -10.030 -22.882 1.00 69.38 89 THR A CA 1
ATOM 636 C C . THR A 1 89 ? 0.196 -10.627 -21.511 1.00 69.38 89 THR A C 1
ATOM 638 O O . THR A 1 89 ? -0.972 -10.864 -21.202 1.00 69.38 89 THR A O 1
ATOM 641 N N . ASN A 1 90 ? 1.217 -10.844 -20.674 1.00 65.38 90 ASN A N 1
ATOM 642 C CA . ASN A 1 90 ? 1.068 -11.476 -19.358 1.00 65.38 90 ASN A CA 1
ATOM 643 C C . ASN A 1 90 ? 0.776 -10.483 -18.224 1.00 65.38 90 ASN A C 1
ATOM 645 O O . ASN A 1 90 ? 0.209 -10.861 -17.194 1.00 65.38 90 ASN A O 1
ATOM 649 N N . VAL A 1 91 ? 1.096 -9.200 -18.403 1.00 66.75 91 VAL A N 1
ATOM 650 C CA . VAL A 1 91 ? 0.570 -8.137 -17.548 1.00 66.75 91 VAL A CA 1
ATOM 651 C C . VAL A 1 91 ? -0.889 -7.939 -17.932 1.00 66.75 91 VAL A C 1
ATOM 653 O O . VAL A 1 91 ? -1.213 -7.260 -18.904 1.00 66.75 91 VAL A O 1
ATOM 656 N N . GLN A 1 92 ? -1.795 -8.535 -17.153 1.00 58.06 92 GLN A N 1
ATOM 657 C CA . GLN A 1 92 ? -3.206 -8.184 -17.241 1.00 58.06 92 GLN A CA 1
ATOM 658 C C . GLN A 1 92 ? -3.319 -6.667 -17.114 1.00 58.06 92 GLN A C 1
ATOM 660 O O . GLN A 1 92 ? -2.971 -6.104 -16.074 1.00 58.06 92 GLN A O 1
ATOM 665 N N . ALA A 1 93 ? -3.787 -6.015 -18.178 1.00 55.16 93 ALA A N 1
ATOM 666 C CA . ALA A 1 93 ? -4.082 -4.597 -18.171 1.00 55.16 93 ALA A CA 1
ATOM 667 C C . ALA A 1 93 ? -5.111 -4.345 -17.066 1.00 55.16 93 ALA A C 1
ATOM 669 O O . ALA A 1 93 ? -6.313 -4.541 -17.251 1.00 55.16 93 ALA A O 1
ATOM 670 N N . GLN A 1 94 ? -4.641 -3.938 -15.886 1.00 52.41 94 GLN A N 1
ATOM 671 C CA . GLN A 1 94 ? -5.528 -3.345 -14.910 1.00 52.41 94 GLN A CA 1
ATOM 672 C C . GLN A 1 94 ? -6.054 -2.082 -15.588 1.00 52.41 94 GLN A C 1
ATOM 674 O O . GLN A 1 94 ? -5.244 -1.233 -15.973 1.00 52.41 94 GLN A O 1
ATOM 679 N N . PRO A 1 95 ? -7.375 -1.968 -15.817 1.00 56.00 95 PRO A N 1
ATOM 680 C CA . PRO A 1 95 ? -7.923 -0.774 -16.431 1.00 56.00 95 PRO A CA 1
ATOM 681 C C . PRO A 1 95 ? -7.425 0.416 -15.620 1.00 56.00 95 PRO A C 1
ATOM 683 O O . PRO A 1 95 ? -7.493 0.381 -14.386 1.00 56.00 95 PRO A O 1
ATOM 686 N N . ALA A 1 96 ? -6.883 1.424 -16.313 1.00 56.41 96 ALA A N 1
ATOM 687 C CA . ALA A 1 96 ? -6.384 2.632 -15.674 1.00 56.41 96 ALA A CA 1
ATOM 688 C C . ALA A 1 96 ? -7.416 3.083 -14.626 1.00 56.41 96 ALA A C 1
ATOM 690 O O . ALA A 1 96 ? -8.616 3.122 -14.940 1.00 56.41 96 ALA A O 1
ATOM 691 N N . PRO A 1 97 ? -7.004 3.329 -13.369 1.00 56.47 97 PRO A N 1
ATOM 692 C CA . PRO A 1 97 ? -7.950 3.648 -12.316 1.00 56.47 97 PRO A CA 1
ATOM 693 C C . PRO A 1 97 ? -8.770 4.852 -12.772 1.00 56.47 97 PRO A C 1
ATOM 695 O O . PRO A 1 97 ? -8.207 5.888 -13.119 1.00 56.47 97 PRO A O 1
ATOM 698 N N . LYS A 1 98 ? -10.102 4.718 -12.811 1.00 58.03 98 LYS A N 1
ATOM 699 C CA . LYS A 1 98 ? -10.972 5.868 -13.067 1.00 58.03 98 LYS A CA 1
ATOM 700 C C . LYS A 1 98 ? -10.705 6.883 -11.960 1.00 58.03 98 LYS A C 1
ATOM 702 O O . LYS A 1 98 ? -11.051 6.638 -10.806 1.00 58.03 98 LYS A O 1
ATOM 707 N N . ILE A 1 99 ? -10.040 7.978 -12.315 1.00 59.22 99 ILE A N 1
ATOM 708 C CA . ILE A 1 99 ? -9.730 9.071 -11.400 1.00 59.22 99 ILE A CA 1
ATOM 709 C C . ILE A 1 99 ? -11.016 9.874 -11.231 1.00 59.22 99 ILE A C 1
ATOM 711 O O . ILE A 1 99 ? -11.452 10.585 -12.135 1.00 59.22 99 ILE A O 1
ATOM 715 N N . TYR A 1 100 ? -11.659 9.711 -10.083 1.00 66.31 100 TYR A N 1
ATOM 716 C CA . TYR A 1 100 ? -12.759 10.569 -9.667 1.00 66.31 100 TYR A CA 1
ATOM 717 C C . TYR A 1 100 ? -12.165 11.843 -9.057 1.00 66.31 100 TYR A C 1
ATOM 719 O O . TYR A 1 100 ? -11.064 11.812 -8.504 1.00 66.31 100 TYR A O 1
ATOM 727 N N . GLY A 1 101 ? -12.880 12.971 -9.139 1.00 73.31 101 GLY A N 1
ATOM 728 C CA . GLY A 1 101 ? -12.460 14.195 -8.454 1.00 73.31 101 GLY A CA 1
ATOM 729 C C . GLY A 1 101 ? -12.132 13.897 -6.987 1.00 73.31 101 GLY A C 1
ATOM 730 O O . GLY A 1 101 ? -12.900 13.209 -6.308 1.00 73.31 101 GLY A O 1
ATOM 731 N N . THR A 1 102 ? -10.968 14.353 -6.518 1.00 78.00 102 THR A N 1
ATOM 732 C CA . THR A 1 102 ? -10.459 14.017 -5.185 1.00 78.00 102 THR A CA 1
ATOM 733 C C . THR A 1 102 ? -11.476 14.382 -4.110 1.00 78.00 102 THR A C 1
ATOM 735 O O . THR A 1 102 ? -11.926 15.524 -4.012 1.00 78.00 102 THR A O 1
ATOM 738 N N . SER A 1 103 ? -11.850 13.400 -3.294 1.00 83.88 103 SER A N 1
ATOM 739 C CA . SER A 1 103 ? -12.879 13.550 -2.273 1.00 83.88 103 SER A CA 1
ATOM 740 C C . SER A 1 103 ? -12.406 12.978 -0.942 1.00 83.88 103 SER A C 1
ATOM 742 O O . SER A 1 103 ? -11.710 11.962 -0.888 1.00 83.88 103 SER A O 1
ATOM 744 N N . ARG A 1 104 ? -12.782 13.634 0.160 1.00 86.56 104 ARG A N 1
ATOM 745 C CA . ARG A 1 104 ? -12.501 13.119 1.502 1.00 86.56 104 ARG A CA 1
ATOM 746 C C . ARG A 1 104 ? -13.459 11.978 1.822 1.00 86.56 104 ARG A C 1
ATOM 748 O O . ARG A 1 104 ? -14.674 12.142 1.722 1.00 86.56 104 ARG A O 1
ATOM 755 N N . THR A 1 105 ? -12.900 10.846 2.231 1.00 89.31 105 THR A N 1
ATOM 756 C CA . THR A 1 105 ? -13.659 9.675 2.685 1.00 89.31 105 THR A CA 1
ATOM 757 C C . THR A 1 105 ? -13.428 9.494 4.173 1.00 89.31 105 THR A C 1
ATOM 759 O O . THR A 1 105 ? -12.296 9.265 4.566 1.00 89.31 105 THR A O 1
ATOM 762 N N . ASN A 1 106 ? -14.464 9.581 5.005 1.00 93.00 106 ASN A N 1
ATOM 763 C CA . ASN A 1 106 ? -14.340 9.338 6.443 1.00 93.00 106 ASN A CA 1
ATOM 764 C C . ASN A 1 106 ? -14.422 7.836 6.720 1.00 93.00 106 ASN A C 1
ATOM 766 O O . ASN A 1 106 ? -15.493 7.242 6.608 1.00 93.00 106 ASN A O 1
ATOM 770 N N . TRP A 1 107 ? -13.303 7.216 7.076 1.00 95.62 107 TRP A N 1
ATOM 771 C CA . TRP A 1 107 ? -13.244 5.787 7.355 1.00 95.62 107 TRP A CA 1
ATOM 772 C C . TRP A 1 107 ? -12.823 5.518 8.792 1.00 95.62 107 TRP A C 1
ATOM 774 O O . TRP A 1 107 ? -11.763 5.959 9.238 1.00 95.62 107 TRP A O 1
ATOM 784 N N . GLU A 1 108 ? -13.655 4.795 9.528 1.00 97.00 108 GLU A N 1
ATOM 785 C CA . GLU A 1 108 ? -13.417 4.491 10.932 1.00 97.00 108 GLU A CA 1
ATOM 786 C C . GLU A 1 108 ? -12.733 3.134 11.110 1.00 97.00 108 GLU A C 1
ATOM 788 O O . GLU A 1 108 ? -13.156 2.122 10.561 1.00 97.00 108 GLU A O 1
ATOM 793 N N . PHE A 1 109 ? -11.669 3.095 11.902 1.00 97.62 109 PHE A N 1
ATOM 794 C CA . PHE A 1 109 ? -11.013 1.857 12.300 1.00 97.62 109 PHE A CA 1
ATOM 795 C C . PHE A 1 109 ? -11.273 1.590 13.773 1.00 97.62 109 PHE A C 1
ATOM 797 O O . PHE A 1 109 ? -10.875 2.394 14.613 1.00 97.62 109 PHE A O 1
ATOM 804 N N . CYS A 1 110 ? -11.904 0.464 14.091 1.00 97.81 110 CYS A N 1
ATOM 805 C CA . CYS A 1 110 ? -12.242 0.084 15.461 1.00 97.81 110 CYS A CA 1
ATOM 806 C C . CYS A 1 110 ? -11.387 -1.090 15.931 1.00 97.81 110 CYS A C 1
ATOM 808 O O . CYS A 1 110 ? -11.327 -2.129 15.270 1.00 97.81 110 CYS A O 1
ATOM 810 N N . ASN A 1 111 ? -10.733 -0.948 17.085 1.00 97.62 111 ASN A N 1
ATOM 811 C CA . ASN A 1 111 ? -9.973 -2.034 17.693 1.00 97.62 111 ASN A CA 1
ATOM 812 C C . ASN A 1 111 ? -10.893 -2.906 18.567 1.00 97.62 111 ASN A C 1
ATOM 814 O O . ASN A 1 111 ? -11.044 -2.659 19.765 1.00 97.62 111 ASN A O 1
ATOM 818 N N . HIS A 1 112 ? -11.482 -3.938 17.961 1.00 96.81 112 HIS A N 1
ATOM 819 C CA . HIS A 1 112 ? -12.282 -4.978 18.627 1.00 96.81 112 HIS A CA 1
ATOM 820 C C . HIS A 1 112 ? -11.480 -6.271 18.862 1.00 96.81 112 HIS A C 1
ATOM 822 O O . HIS A 1 112 ? -12.049 -7.339 19.078 1.00 96.81 112 HIS A O 1
ATOM 828 N N . SER A 1 113 ? -10.152 -6.190 18.796 1.00 95.94 113 SER A N 1
ATOM 829 C CA . SER A 1 113 ? -9.251 -7.300 19.091 1.00 95.94 113 SER A CA 1
ATOM 830 C C . SER A 1 113 ? -9.042 -7.448 20.601 1.00 95.94 113 SER A C 1
ATOM 832 O O . SER A 1 113 ? -9.376 -6.557 21.391 1.00 95.94 113 SER A O 1
ATOM 834 N N . ASN A 1 114 ? -8.417 -8.548 21.025 1.00 94.69 114 ASN A N 1
ATOM 835 C CA . ASN A 1 114 ? -7.976 -8.678 22.415 1.00 94.69 114 ASN A CA 1
ATOM 836 C C . ASN A 1 114 ? -6.702 -7.862 22.730 1.00 94.69 114 ASN A C 1
ATOM 838 O O . ASN A 1 114 ? -6.270 -7.822 23.886 1.00 94.69 114 ASN A O 1
ATOM 842 N N . LYS A 1 115 ? -6.109 -7.186 21.735 1.00 95.62 115 LYS A N 1
ATOM 843 C CA . LYS A 1 115 ? -4.831 -6.479 21.864 1.00 95.62 115 LYS A CA 1
ATOM 844 C C . LYS A 1 115 ? -5.006 -5.077 22.454 1.00 95.62 115 LYS A C 1
ATOM 846 O O . LYS A 1 115 ? -5.923 -4.353 22.064 1.00 95.62 115 LYS A O 1
ATOM 851 N N . PRO A 1 116 ? -4.102 -4.648 23.357 1.00 96.06 116 PRO A N 1
ATOM 852 C CA . PRO A 1 116 ? -4.231 -3.371 24.060 1.00 96.06 116 PRO A CA 1
ATOM 853 C C . PRO A 1 116 ? -4.112 -2.161 23.126 1.00 96.06 116 PRO A C 1
ATOM 855 O O . PRO A 1 116 ? -4.798 -1.158 23.326 1.00 96.06 116 PRO A O 1
ATOM 858 N N . LYS A 1 117 ? -3.252 -2.255 22.106 1.00 96.31 117 LYS A N 1
ATOM 859 C CA . LYS A 1 117 ? -2.976 -1.198 21.129 1.00 96.31 117 LYS A CA 1
ATOM 860 C C . LYS A 1 117 ? -2.792 -1.809 19.747 1.00 96.31 117 LYS A C 1
ATOM 862 O O . LYS A 1 117 ? -2.159 -2.855 19.617 1.00 96.31 117 LYS A O 1
ATOM 867 N N . VAL A 1 118 ? -3.308 -1.128 18.731 1.00 97.25 118 VAL A N 1
ATOM 868 C CA . VAL A 1 118 ? -3.062 -1.444 17.323 1.00 97.25 118 VAL A CA 1
ATOM 869 C C . VAL A 1 118 ? -2.586 -0.183 16.617 1.00 97.25 118 VAL A C 1
ATOM 871 O O . VAL A 1 118 ? -3.235 0.859 16.706 1.00 97.25 118 VAL A O 1
ATOM 874 N N . SER A 1 119 ? -1.449 -0.275 15.937 1.00 97.25 119 SER A N 1
ATOM 875 C CA . SER A 1 119 ? -0.903 0.784 15.092 1.00 97.25 119 SER A CA 1
ATOM 876 C C . SER A 1 119 ? -1.375 0.578 13.661 1.00 97.25 119 SER A C 1
ATOM 878 O O . SER A 1 119 ? -1.289 -0.535 13.148 1.00 97.25 119 SER A O 1
ATOM 880 N N . ILE A 1 120 ? -1.850 1.633 13.006 1.00 97.56 120 ILE A N 1
ATOM 881 C CA . ILE A 1 120 ? -2.371 1.576 11.641 1.00 97.56 120 ILE A CA 1
ATOM 882 C C . ILE A 1 120 ? -1.633 2.543 10.718 1.00 97.56 120 ILE A C 1
ATOM 884 O O . ILE A 1 120 ? -1.246 3.637 11.134 1.00 97.56 120 ILE A O 1
ATOM 888 N N . ALA A 1 121 ? -1.467 2.132 9.470 1.00 97.88 121 ALA A N 1
ATOM 889 C CA . ALA A 1 121 ? -1.006 2.931 8.347 1.00 97.88 121 ALA A CA 1
ATOM 890 C C . ALA A 1 121 ? -2.012 2.782 7.200 1.00 97.88 121 ALA A C 1
ATOM 892 O O . ALA A 1 121 ? -2.657 1.737 7.069 1.00 97.88 121 ALA A O 1
ATOM 893 N N . ILE A 1 122 ? -2.155 3.813 6.374 1.00 97.12 122 ILE A N 1
ATOM 894 C CA . ILE A 1 122 ? -3.040 3.809 5.208 1.00 97.12 122 ILE A CA 1
ATOM 895 C C . ILE A 1 122 ? -2.285 4.268 3.970 1.00 97.12 122 ILE A C 1
ATOM 897 O O . ILE A 1 122 ? -1.357 5.065 4.063 1.00 97.12 122 ILE A O 1
ATOM 901 N N . SER A 1 123 ? -2.725 3.798 2.810 1.00 96.25 123 SER A N 1
ATOM 902 C CA . SER A 1 123 ? -2.266 4.290 1.521 1.00 96.25 123 SER A CA 1
ATOM 903 C C . SER A 1 123 ? -3.442 4.556 0.592 1.00 96.25 123 SER A C 1
ATOM 905 O O . SER A 1 123 ? -4.379 3.760 0.509 1.00 96.25 123 SER A O 1
ATOM 907 N N . TYR A 1 124 ? -3.426 5.701 -0.079 1.00 94.56 124 TYR A N 1
ATOM 908 C CA . TYR A 1 124 ? -4.506 6.156 -0.944 1.00 94.56 124 TYR A CA 1
ATOM 909 C C . TYR A 1 124 ? -3.966 6.950 -2.129 1.00 94.56 124 TYR A C 1
ATOM 911 O O . TYR A 1 124 ? -2.916 7.585 -2.054 1.00 94.56 124 TYR A O 1
ATOM 919 N N . LEU A 1 125 ? -4.721 6.936 -3.226 1.00 92.31 125 LEU A N 1
ATOM 920 C CA . LEU A 1 125 ? -4.402 7.708 -4.421 1.00 92.31 125 LEU A CA 1
ATOM 921 C C . LEU A 1 125 ? -4.971 9.120 -4.294 1.00 92.31 125 LEU A C 1
ATOM 923 O O . LEU A 1 125 ? -6.191 9.270 -4.199 1.00 92.31 125 LEU A O 1
ATOM 927 N N . ASN A 1 126 ? -4.137 10.151 -4.336 1.00 90.38 126 ASN A N 1
ATOM 928 C CA . ASN A 1 126 ? -4.539 11.556 -4.292 1.00 90.38 126 ASN A CA 1
ATOM 929 C C . ASN A 1 126 ? -4.001 12.275 -5.534 1.00 90.38 126 ASN A C 1
ATOM 931 O O . ASN A 1 126 ? -2.791 12.321 -5.732 1.00 90.38 126 ASN A O 1
ATOM 935 N N . ASN A 1 127 ? -4.894 12.826 -6.365 1.00 86.00 127 ASN A N 1
ATOM 936 C CA . ASN A 1 127 ? -4.527 13.544 -7.594 1.00 86.00 127 ASN A CA 1
ATOM 937 C C . ASN A 1 127 ? -3.526 12.767 -8.482 1.00 86.00 127 ASN A C 1
ATOM 939 O O . ASN A 1 127 ? -2.571 13.343 -8.987 1.00 86.00 127 ASN A O 1
ATOM 943 N N . GLY A 1 128 ? -3.707 11.449 -8.624 1.00 85.06 128 GLY A N 1
ATOM 944 C CA . GLY A 1 128 ? -2.811 10.589 -9.411 1.00 85.06 128 GLY A CA 1
ATOM 945 C C . GLY A 1 128 ? -1.533 10.127 -8.698 1.00 85.06 128 GLY A C 1
ATOM 946 O O . GLY A 1 128 ? -0.866 9.234 -9.204 1.00 85.06 128 GLY A O 1
ATOM 947 N N . ASN A 1 129 ? -1.233 10.642 -7.503 1.00 89.50 129 ASN A N 1
ATOM 948 C CA . ASN A 1 129 ? -0.071 10.235 -6.714 1.00 89.50 129 ASN A CA 1
ATOM 949 C C . ASN A 1 129 ? -0.478 9.290 -5.582 1.00 89.50 129 ASN A C 1
ATOM 951 O O . ASN A 1 129 ? -1.419 9.573 -4.832 1.00 89.50 129 ASN A O 1
ATOM 955 N N . TRP A 1 130 ? 0.234 8.175 -5.426 1.00 91.88 130 TRP A N 1
ATOM 956 C CA . TRP A 1 130 ? 0.074 7.316 -4.256 1.00 91.88 130 TRP A CA 1
ATOM 957 C C . TRP A 1 130 ? 0.700 7.981 -3.041 1.00 91.88 130 TRP A C 1
ATOM 959 O O . TRP A 1 130 ? 1.829 8.458 -3.092 1.00 91.88 130 TRP A O 1
ATOM 969 N N . ILE A 1 131 ? -0.053 8.024 -1.948 1.00 95.12 131 ILE A N 1
ATOM 970 C CA . ILE A 1 131 ? 0.396 8.575 -0.675 1.00 95.12 131 ILE A CA 1
ATOM 971 C C . ILE A 1 131 ? 0.206 7.494 0.377 1.00 95.12 131 ILE A C 1
ATOM 973 O O . ILE A 1 131 ? -0.876 6.919 0.476 1.00 95.12 131 ILE A O 1
ATOM 977 N N . SER A 1 132 ? 1.248 7.208 1.151 1.00 96.38 132 SER A N 1
ATOM 978 C CA . SER A 1 132 ? 1.233 6.287 2.289 1.00 96.38 132 SER A CA 1
ATOM 979 C C . SER A 1 132 ? 1.555 7.072 3.559 1.00 96.38 132 SER A C 1
ATOM 981 O O . SER A 1 132 ? 2.534 7.815 3.598 1.00 96.38 132 SER A O 1
ATOM 983 N N . GLU A 1 133 ? 0.735 6.953 4.598 1.00 96.75 133 GLU A N 1
ATOM 984 C CA . GLU A 1 133 ? 0.934 7.640 5.878 1.00 96.75 133 GLU A CA 1
ATOM 985 C C . GLU A 1 133 ? 0.543 6.769 7.070 1.00 96.75 133 GLU A C 1
ATOM 987 O O . GLU A 1 133 ? -0.271 5.852 6.973 1.00 96.75 133 GLU A O 1
ATOM 992 N N . GLY A 1 134 ? 1.151 7.061 8.213 1.00 96.38 134 GLY A N 1
ATOM 993 C CA . GLY A 1 134 ? 1.011 6.329 9.472 1.00 96.38 134 GLY A CA 1
ATOM 994 C C . GLY A 1 134 ? 1.931 6.945 10.521 1.00 96.38 134 GLY A C 1
ATOM 995 O O . GLY A 1 134 ? 2.559 7.958 10.261 1.00 96.38 134 GLY A O 1
ATO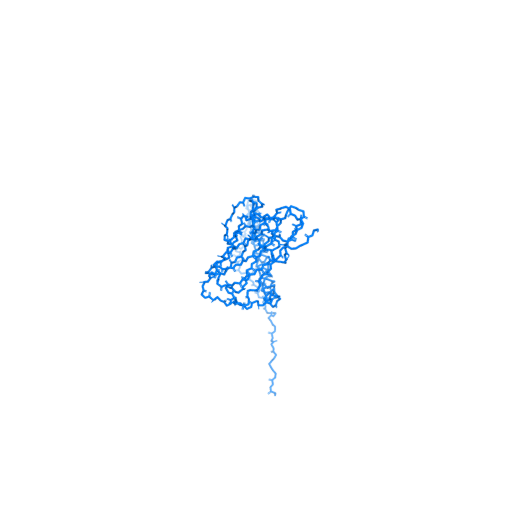M 996 N N . TRP A 1 135 ? 2.059 6.444 11.743 1.00 96.69 135 TRP A N 1
ATOM 997 C CA . TRP A 1 135 ? 1.215 5.461 12.401 1.00 96.69 135 TRP A CA 1
ATOM 998 C C . TRP A 1 135 ? 0.165 6.178 13.250 1.00 96.69 135 TRP A C 1
ATOM 1000 O O . TRP A 1 135 ? 0.495 7.119 13.978 1.00 96.69 135 TRP A O 1
ATOM 1010 N N . TRP A 1 136 ? -1.079 5.708 13.219 1.00 97.25 136 TRP A N 1
ATOM 1011 C CA . TRP A 1 136 ? -2.071 6.071 14.234 1.00 97.25 136 TRP A CA 1
ATOM 1012 C C . TRP A 1 136 ? -2.277 4.903 15.182 1.00 97.25 136 TRP A C 1
ATOM 1014 O O . TRP A 1 136 ? -2.370 3.761 14.747 1.00 97.25 136 TRP A O 1
ATOM 1024 N N . VAL A 1 137 ? -2.361 5.192 16.476 1.00 96.69 137 VAL A N 1
ATOM 1025 C CA . VAL A 1 137 ? -2.548 4.173 17.511 1.00 96.69 137 VAL A CA 1
ATOM 1026 C C . VAL A 1 137 ? -4.006 4.154 17.953 1.00 96.69 137 VAL A C 1
ATOM 1028 O O . VAL A 1 137 ? -4.585 5.202 18.248 1.00 96.69 137 VAL A O 1
ATOM 1031 N N . ILE A 1 138 ? -4.583 2.957 18.019 1.00 97.56 138 ILE A N 1
ATOM 1032 C CA . ILE A 1 138 ? -5.964 2.707 18.428 1.00 97.56 138 ILE A CA 1
ATOM 1033 C C . ILE A 1 138 ? -5.947 1.786 19.649 1.00 97.56 138 ILE A C 1
ATOM 1035 O O . ILE A 1 138 ? -5.548 0.620 19.574 1.00 97.56 138 ILE A O 1
ATOM 1039 N N . ASN A 1 139 ? -6.367 2.320 20.795 1.00 97.88 139 ASN A N 1
ATOM 1040 C CA . ASN A 1 139 ? -6.483 1.548 22.032 1.00 97.88 139 ASN A CA 1
ATOM 1041 C C . ASN A 1 139 ? -7.646 0.547 21.944 1.00 97.88 139 ASN A C 1
ATOM 1043 O O . ASN 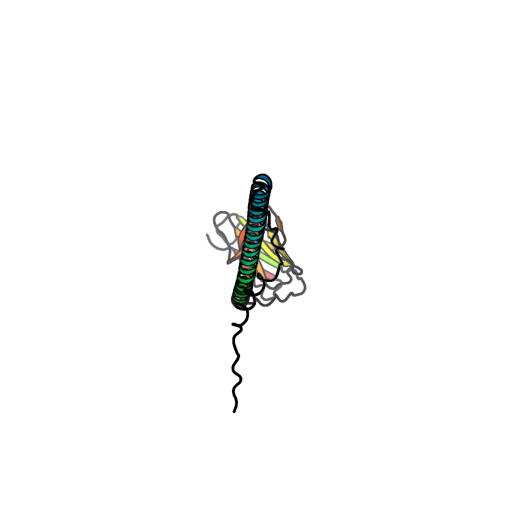A 1 139 ? -8.594 0.752 21.185 1.00 97.88 139 ASN A O 1
ATOM 1047 N N . ARG A 1 140 ? -7.585 -0.528 22.734 1.00 96.75 140 ARG A N 1
ATOM 1048 C CA . ARG A 1 140 ? -8.640 -1.551 22.802 1.00 96.75 140 ARG A CA 1
ATOM 1049 C C . ARG A 1 140 ? -10.021 -0.936 23.053 1.00 96.75 140 ARG A C 1
ATOM 1051 O O . ARG A 1 140 ? -10.174 -0.083 23.926 1.00 96.75 140 ARG A O 1
ATOM 1058 N N . GLY A 1 141 ? -11.018 -1.377 22.287 1.00 96.19 141 GLY A N 1
ATOM 1059 C CA . GLY A 1 141 ? -12.403 -0.907 22.379 1.00 96.19 141 GLY A CA 1
ATOM 1060 C C . GLY A 1 141 ? -12.615 0.535 21.907 1.00 96.19 141 GLY A C 1
ATOM 1061 O O . GLY A 1 141 ? -13.688 1.092 22.124 1.00 96.19 141 GLY A O 1
ATOM 1062 N N . LYS A 1 142 ? -11.602 1.170 21.307 1.00 97.81 142 LYS A N 1
ATOM 1063 C CA . LYS A 1 142 ? -11.711 2.512 20.730 1.00 97.81 142 LYS A CA 1
ATOM 1064 C C . LYS A 1 142 ? -11.683 2.446 19.212 1.00 97.81 142 LYS A C 1
ATOM 1066 O O . LYS A 1 142 ? -11.150 1.505 18.622 1.00 97.81 142 LYS A O 1
ATOM 1071 N N . CYS A 1 143 ? -12.228 3.492 18.610 1.00 97.25 143 CYS A N 1
ATOM 1072 C CA . CYS A 1 143 ? -12.214 3.699 17.177 1.00 97.25 143 CYS A CA 1
ATOM 1073 C C . CYS A 1 143 ? -11.456 4.979 16.820 1.00 97.25 143 CYS A C 1
ATOM 1075 O O . CYS A 1 143 ? -11.342 5.905 17.630 1.00 97.25 143 CYS A O 1
ATOM 1077 N N . LYS A 1 144 ? -10.904 5.017 15.609 1.00 97.25 144 LYS A N 1
ATOM 1078 C CA . LYS A 1 144 ? -10.229 6.184 15.048 1.00 97.25 144 LYS A CA 1
ATOM 1079 C C . LYS A 1 144 ? -10.719 6.423 13.629 1.00 97.25 144 LYS A C 1
ATOM 1081 O O . LYS A 1 144 ? -10.523 5.581 12.756 1.00 97.25 144 LYS A O 1
ATOM 1086 N N . THR A 1 145 ? -11.282 7.600 13.394 1.00 96.31 145 THR A N 1
ATOM 1087 C CA . THR A 1 145 ? -11.643 8.055 12.050 1.00 96.31 145 THR A CA 1
ATOM 1088 C C . THR A 1 145 ? -10.418 8.617 11.343 1.00 96.31 145 THR A C 1
ATOM 1090 O O . THR A 1 145 ? -9.755 9.525 11.853 1.00 96.31 145 THR A O 1
ATOM 1093 N N . LEU A 1 146 ? -10.123 8.068 10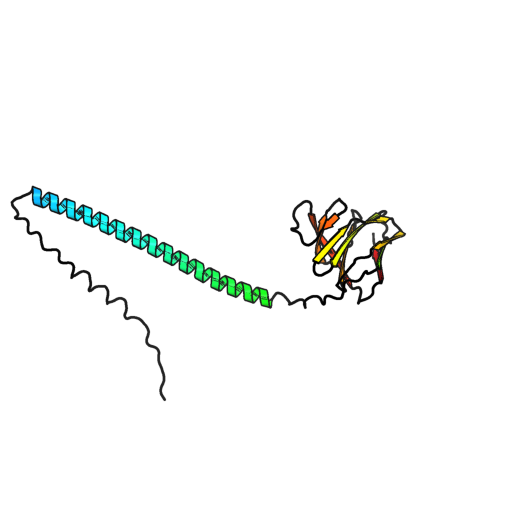.170 1.00 94.75 146 LEU A N 1
ATOM 1094 C CA . LEU A 1 146 ? -9.134 8.573 9.229 1.00 94.75 146 LEU A CA 1
ATOM 1095 C C . LEU A 1 146 ? -9.869 9.087 7.993 1.00 94.75 146 LEU A C 1
ATOM 1097 O O . LEU A 1 146 ? -10.819 8.459 7.532 1.00 94.75 146 LEU A O 1
ATOM 1101 N N . SER A 1 147 ? -9.427 10.222 7.457 1.00 92.25 147 SER A N 1
ATOM 1102 C CA . SER A 1 147 ? -10.107 10.887 6.342 1.00 92.25 147 SER A CA 1
ATOM 1103 C C . SER A 1 147 ? -9.201 11.017 5.114 1.00 92.25 147 SER A C 1
ATOM 1105 O O . SER A 1 147 ? -8.815 12.141 4.779 1.00 92.25 147 SER A O 1
ATOM 1107 N N . PRO A 1 148 ? -8.814 9.909 4.444 1.00 88.81 148 PRO A N 1
ATOM 1108 C CA . PRO A 1 148 ? -8.012 9.984 3.230 1.00 88.81 148 PRO A CA 1
ATOM 1109 C C . PRO A 1 148 ? -8.714 10.828 2.163 1.00 88.81 148 PRO A C 1
ATOM 1111 O O . PRO A 1 148 ? -9.899 10.657 1.860 1.00 88.81 148 PRO A O 1
ATOM 1114 N N . SER A 1 149 ? -7.951 11.750 1.585 1.00 89.56 149 SER A N 1
ATOM 1115 C CA . SER A 1 149 ? -8.369 12.543 0.435 1.00 89.56 149 SER A CA 1
ATOM 1116 C C . SER A 1 149 ? -8.020 11.755 -0.817 1.00 89.56 149 SER A C 1
ATOM 1118 O O . SER A 1 149 ? -6.897 11.854 -1.313 1.00 89.56 149 SER A O 1
ATOM 1120 N N . THR A 1 150 ? -8.950 10.922 -1.280 1.00 85.38 150 THR A N 1
ATOM 1121 C CA . THR A 1 150 ? -8.691 9.979 -2.366 1.00 85.38 150 THR A CA 1
ATOM 1122 C C . THR A 1 150 ? -9.465 10.320 -3.634 1.00 85.38 150 THR A C 1
ATOM 1124 O O . THR A 1 150 ? -10.604 10.777 -3.598 1.00 85.38 150 THR A O 1
ATOM 1127 N N . SER A 1 151 ? -8.809 10.101 -4.766 1.00 84.31 151 SER A N 1
ATOM 1128 C CA . SER A 1 151 ? -9.363 10.166 -6.121 1.00 84.31 151 SER A CA 1
ATOM 1129 C C . SER A 1 151 ? -9.839 8.795 -6.623 1.00 84.31 151 SER A C 1
ATOM 1131 O O . SER A 1 151 ? -10.304 8.668 -7.753 1.00 84.31 151 SER A O 1
ATOM 1133 N N . ASN A 1 152 ? -9.727 7.752 -5.792 1.00 85.19 152 ASN A N 1
ATOM 1134 C CA . ASN A 1 152 ? -10.060 6.377 -6.145 1.00 85.19 152 ASN A CA 1
ATOM 1135 C C . ASN A 1 152 ? -11.111 5.799 -5.178 1.00 85.19 152 ASN A C 1
ATOM 1137 O O . ASN A 1 152 ? -11.213 6.211 -4.025 1.00 85.19 152 ASN A O 1
ATOM 1141 N N . ARG A 1 153 ? -11.875 4.796 -5.628 1.00 89.38 153 ARG A N 1
ATOM 1142 C CA . ARG A 1 153 ? -12.784 4.017 -4.760 1.00 89.38 153 ARG A CA 1
ATOM 1143 C C . ARG A 1 153 ? -12.044 3.042 -3.839 1.00 89.38 153 ARG A C 1
ATOM 1145 O O . ARG A 1 153 ? -12.645 2.437 -2.958 1.00 89.38 153 ARG A O 1
ATOM 1152 N N . TYR A 1 154 ? -10.751 2.858 -4.077 1.00 91.50 154 TYR A N 1
ATOM 1153 C CA . TYR A 1 154 ? -9.903 1.961 -3.316 1.00 91.50 154 TYR A CA 1
ATOM 1154 C C . TYR A 1 154 ? -8.889 2.737 -2.499 1.00 91.50 154 TYR A C 1
ATOM 1156 O O . TYR A 1 154 ? -8.223 3.642 -3.004 1.00 91.50 154 TYR A O 1
ATOM 1164 N N . PHE A 1 155 ? -8.719 2.301 -1.262 1.00 94.50 155 PHE A N 1
ATOM 1165 C CA . PHE A 1 155 ? -7.559 2.635 -0.456 1.00 94.50 155 PHE A CA 1
ATOM 1166 C C . PHE A 1 155 ? -7.105 1.380 0.287 1.00 94.50 155 PHE A C 1
ATOM 1168 O O . PHE A 1 155 ? -7.790 0.354 0.301 1.00 94.50 155 PHE A O 1
ATOM 1175 N N . TYR A 1 156 ? -5.925 1.444 0.874 1.00 96.81 156 TYR A N 1
ATOM 1176 C CA . TYR A 1 156 ? -5.262 0.309 1.485 1.00 96.81 156 TYR A CA 1
ATOM 1177 C C . TYR A 1 156 ? -4.927 0.638 2.931 1.00 96.81 156 TYR A C 1
ATOM 1179 O O . TYR A 1 156 ? -4.641 1.790 3.253 1.00 96.81 156 TYR A O 1
ATOM 1187 N N . TYR A 1 157 ? -4.938 -0.361 3.806 1.00 97.69 157 TYR A N 1
ATOM 1188 C CA . TYR A 1 157 ? -4.483 -0.197 5.183 1.00 97.69 157 TYR A CA 1
ATOM 1189 C C . TYR A 1 157 ? -3.590 -1.350 5.624 1.00 97.69 157 TYR A C 1
ATOM 1191 O O . TYR A 1 157 ? -3.726 -2.478 5.159 1.00 97.69 157 TYR A O 1
ATOM 1199 N N . TYR A 1 158 ? -2.699 -1.066 6.557 1.00 97.88 158 TYR A N 1
ATOM 1200 C CA . TYR A 1 158 ? -1.903 -2.052 7.265 1.00 97.88 158 TYR A CA 1
ATOM 1201 C C . TYR A 1 158 ? -2.038 -1.776 8.755 1.00 97.88 158 TYR A C 1
ATOM 1203 O O . TYR A 1 158 ? -1.824 -0.642 9.185 1.00 97.88 158 TYR A O 1
ATOM 1211 N N . ALA A 1 159 ? -2.404 -2.784 9.545 1.00 97.25 159 ALA A N 1
ATOM 1212 C CA . ALA A 1 159 ? -2.466 -2.649 10.996 1.00 97.25 159 ALA A CA 1
ATOM 1213 C C . ALA A 1 159 ? -1.590 -3.695 11.687 1.00 97.25 159 ALA A C 1
ATOM 1215 O O . ALA A 1 159 ? -1.520 -4.840 11.246 1.00 97.25 159 ALA A O 1
ATOM 1216 N N . ASN A 1 160 ? -0.941 -3.314 12.784 1.00 95.94 160 ASN A N 1
ATOM 1217 C CA . ASN A 1 160 ? -0.042 -4.176 13.541 1.00 95.94 160 ASN A CA 1
ATOM 1218 C C . ASN A 1 160 ? -0.158 -3.900 15.046 1.00 95.94 160 ASN A C 1
ATOM 1220 O O . ASN A 1 160 ? -0.129 -2.745 15.474 1.00 95.94 160 ASN A O 1
ATOM 1224 N N . SER A 1 161 ? -0.259 -4.953 15.855 1.00 95.31 161 SER A N 1
ATOM 1225 C CA . SER A 1 161 ? -0.219 -4.879 17.323 1.00 95.31 161 SER A CA 1
ATOM 1226 C C . SER A 1 161 ? 1.117 -5.344 17.927 1.00 95.31 161 SER A C 1
ATOM 1228 O O . SER A 1 161 ? 1.186 -5.583 19.130 1.00 95.31 161 SER A O 1
ATOM 1230 N N . GLY A 1 162 ? 2.135 -5.592 17.102 1.00 91.88 162 GLY A N 1
ATOM 1231 C CA . GLY A 1 162 ? 3.385 -6.279 17.444 1.00 91.88 162 GLY A CA 1
ATOM 1232 C C . GLY A 1 162 ? 3.319 -7.782 17.159 1.00 91.88 162 GLY A C 1
ATOM 1233 O O . GLY A 1 162 ? 4.183 -8.311 16.473 1.00 91.88 162 GLY A O 1
ATOM 1234 N N . ASN A 1 163 ? 2.253 -8.444 17.623 1.00 90.69 163 ASN A N 1
ATOM 1235 C CA . ASN A 1 163 ? 2.091 -9.904 17.512 1.00 90.69 163 ASN A CA 1
ATOM 1236 C C . ASN A 1 163 ? 1.057 -10.328 16.460 1.00 90.69 163 ASN A C 1
ATOM 1238 O O . ASN A 1 163 ? 1.123 -11.441 15.950 1.00 90.69 163 ASN A O 1
ATOM 1242 N N . ILE A 1 164 ? 0.068 -9.475 16.177 1.00 94.25 164 ILE A N 1
ATOM 1243 C CA . ILE A 1 164 ? -0.964 -9.723 15.168 1.00 94.25 164 ILE A CA 1
ATOM 1244 C C . ILE A 1 164 ? -0.883 -8.634 14.113 1.00 94.25 164 ILE A C 1
ATOM 1246 O O . ILE A 1 164 ? -0.767 -7.447 14.428 1.00 94.25 164 ILE A O 1
ATOM 1250 N N . VAL A 1 165 ? -0.985 -9.066 12.860 1.00 95.69 165 VAL A N 1
ATOM 1251 C CA . VAL A 1 165 ? -0.980 -8.206 11.685 1.00 95.69 165 VAL A CA 1
ATOM 1252 C C . VAL A 1 165 ? -2.311 -8.346 10.956 1.00 95.69 165 VAL A C 1
ATOM 1254 O O . VAL A 1 165 ? -2.744 -9.449 10.631 1.00 95.69 165 VAL A O 1
ATOM 1257 N N . TRP A 1 166 ? -2.938 -7.212 10.657 1.00 96.62 166 TRP A N 1
ATOM 1258 C CA . TRP A 1 166 ? -4.061 -7.114 9.730 1.00 96.62 166 TRP A CA 1
ATOM 1259 C C . TRP A 1 166 ? -3.528 -6.558 8.412 1.00 96.62 166 TRP A C 1
ATOM 1261 O O . TRP A 1 166 ? -3.483 -5.344 8.201 1.00 96.62 166 TRP A O 1
ATOM 1271 N N . GLY A 1 167 ? -3.079 -7.475 7.559 1.00 95.81 167 GLY A N 1
ATOM 1272 C CA . GLY A 1 167 ? -2.559 -7.200 6.224 1.00 95.81 167 GLY A CA 1
ATOM 1273 C C . GLY A 1 167 ? -3.398 -7.855 5.129 1.00 95.81 167 GLY A C 1
ATOM 1274 O O . GLY A 1 167 ? -4.389 -8.533 5.405 1.00 95.81 167 GLY A O 1
ATOM 1275 N N . GLY A 1 168 ? -3.013 -7.611 3.882 1.00 95.69 168 GLY A N 1
ATOM 1276 C CA . GLY A 1 168 ? -3.592 -8.245 2.695 1.00 95.69 168 GLY A CA 1
ATOM 1277 C C . GLY A 1 168 ? -2.492 -8.696 1.748 1.00 95.69 168 GLY A C 1
ATOM 1278 O O . GLY A 1 168 ? -1.518 -9.289 2.200 1.00 95.69 168 GLY A O 1
ATOM 1279 N N . ASP A 1 169 ? -2.630 -8.369 0.464 1.00 95.31 169 ASP A N 1
ATOM 1280 C CA . ASP A 1 169 ? -1.744 -8.874 -0.595 1.00 95.31 169 ASP A CA 1
ATOM 1281 C C . ASP A 1 169 ? -0.982 -7.768 -1.334 1.00 95.31 169 ASP A C 1
ATOM 1283 O O . ASP A 1 169 ? -0.089 -8.053 -2.128 1.00 95.31 169 ASP A O 1
ATOM 1287 N N . THR A 1 170 ? -1.306 -6.495 -1.087 1.00 95.69 170 THR A N 1
ATOM 1288 C CA . THR A 1 170 ? -0.713 -5.372 -1.822 1.00 95.69 170 THR A CA 1
ATOM 1289 C C . THR A 1 170 ? 0.524 -4.857 -1.100 1.00 95.69 170 THR A C 1
ATOM 1291 O O . THR A 1 170 ? 0.416 -4.282 -0.020 1.00 95.69 170 THR A O 1
ATOM 1294 N N . SER A 1 171 ? 1.701 -5.048 -1.689 1.00 95.81 171 SER A N 1
ATOM 1295 C CA . SER A 1 171 ? 2.962 -4.561 -1.127 1.00 95.81 171 SER A CA 1
ATOM 1296 C C . SER A 1 171 ? 3.078 -3.043 -1.281 1.00 95.81 171 SER A C 1
ATOM 1298 O O . SER A 1 171 ? 3.098 -2.536 -2.398 1.00 95.81 171 SER A O 1
ATOM 1300 N N . ILE A 1 172 ? 3.133 -2.319 -0.161 1.00 96.00 172 ILE A N 1
ATOM 1301 C CA . ILE A 1 172 ? 3.265 -0.856 -0.109 1.00 96.00 172 ILE A CA 1
ATOM 1302 C C . ILE A 1 172 ? 4.308 -0.497 0.944 1.00 96.00 172 ILE A C 1
ATOM 1304 O O . ILE A 1 172 ? 4.483 -1.200 1.945 1.00 96.00 172 ILE A O 1
ATOM 1308 N N . CYS A 1 173 ? 5.005 0.605 0.708 1.00 96.69 173 CYS A N 1
ATOM 1309 C CA . CYS A 1 173 ? 6.102 1.048 1.547 1.00 96.69 173 CYS A CA 1
ATOM 1310 C C . CYS A 1 173 ? 5.588 1.860 2.729 1.00 96.69 173 CYS A C 1
ATOM 1312 O O . CYS A 1 173 ? 4.629 2.637 2.632 1.00 96.69 173 CYS A O 1
ATOM 1314 N N . LEU A 1 174 ? 6.217 1.635 3.877 1.00 96.38 174 LEU A N 1
ATOM 1315 C CA . LEU A 1 174 ? 5.952 2.364 5.106 1.00 96.38 174 LEU A CA 1
ATOM 1316 C C . LEU A 1 174 ? 7.235 2.548 5.909 1.00 96.38 174 LEU A C 1
ATOM 1318 O O . LEU A 1 174 ? 8.212 1.828 5.709 1.00 96.38 174 LEU A O 1
ATOM 1322 N N . HIS A 1 175 ? 7.229 3.500 6.838 1.00 96.44 175 HIS A N 1
ATOM 1323 C CA . HIS A 1 175 ? 8.301 3.614 7.824 1.00 96.44 175 HIS A CA 1
ATOM 1324 C C . HIS A 1 175 ? 7.997 2.694 9.012 1.00 96.44 175 HIS A C 1
ATOM 1326 O O . HIS A 1 175 ? 6.936 2.803 9.621 1.00 96.44 175 HIS A O 1
ATOM 1332 N N . GLU A 1 176 ? 8.931 1.825 9.403 1.00 90.56 176 GLU A N 1
ATOM 1333 C CA . GLU A 1 176 ? 8.633 0.753 10.372 1.00 90.56 176 GLU A CA 1
ATOM 1334 C C . GLU A 1 176 ? 8.280 1.224 11.793 1.00 90.56 176 GLU A C 1
ATOM 1336 O O . GLU A 1 176 ? 7.462 0.596 12.461 1.00 90.56 176 GLU A O 1
ATOM 1341 N N . HIS A 1 177 ? 8.865 2.333 12.258 1.00 88.50 177 HIS A N 1
ATOM 1342 C CA . HIS A 1 177 ? 8.794 2.722 13.674 1.00 88.50 177 HIS A CA 1
ATOM 1343 C C . HIS A 1 177 ? 8.298 4.146 13.936 1.00 88.50 177 HIS A C 1
ATOM 1345 O O . HIS A 1 177 ? 7.863 4.445 15.046 1.00 88.50 177 HIS A O 1
ATOM 1351 N N . LYS A 1 178 ? 8.379 5.047 12.953 1.00 93.56 178 LYS A N 1
ATOM 1352 C CA . LYS A 1 178 ? 8.071 6.471 13.142 1.00 93.56 178 LYS A CA 1
ATOM 1353 C C . LYS A 1 178 ? 6.842 6.875 12.352 1.00 93.56 178 LYS A C 1
ATOM 1355 O O . LYS A 1 178 ? 6.522 6.266 11.337 1.00 93.56 178 LYS A O 1
ATOM 1360 N N . LYS A 1 179 ? 6.160 7.924 12.818 1.00 95.06 179 LYS A N 1
ATOM 1361 C CA . LYS A 1 179 ? 5.106 8.580 12.044 1.00 95.06 179 LYS A CA 1
ATOM 1362 C C . LYS A 1 179 ? 5.705 9.112 10.737 1.00 95.06 179 LYS A C 1
ATOM 1364 O O . LYS A 1 179 ? 6.771 9.718 10.760 1.00 95.06 179 LYS A O 1
ATOM 1369 N N . PHE A 1 180 ? 5.032 8.880 9.622 1.00 96.56 180 PHE A N 1
ATOM 1370 C CA . PHE A 1 180 ? 5.512 9.150 8.279 1.00 96.56 180 PHE A CA 1
ATOM 1371 C C . PHE A 1 180 ? 4.364 9.551 7.350 1.00 96.56 180 PHE A C 1
ATOM 1373 O O . PHE A 1 180 ? 3.192 9.260 7.603 1.00 96.56 180 PHE A O 1
ATOM 1380 N N . ARG A 1 181 ? 4.739 10.202 6.251 1.00 95.94 181 ARG A N 1
ATOM 1381 C CA . ARG A 1 181 ? 3.895 10.454 5.089 1.00 95.94 181 ARG A CA 1
ATOM 1382 C C . ARG A 1 181 ? 4.796 10.509 3.863 1.00 95.94 181 ARG A C 1
ATOM 1384 O O . ARG A 1 181 ? 5.598 11.430 3.746 1.00 95.94 181 ARG A O 1
ATOM 1391 N N . ILE A 1 182 ? 4.677 9.522 2.989 1.00 95.38 182 ILE A N 1
ATOM 1392 C CA . ILE A 1 182 ? 5.520 9.343 1.805 1.00 95.38 182 ILE A CA 1
ATOM 1393 C C . ILE A 1 182 ? 4.654 9.242 0.553 1.00 95.38 182 ILE A C 1
ATOM 1395 O O . ILE A 1 182 ? 3.485 8.862 0.631 1.00 95.38 182 ILE A O 1
ATOM 1399 N N . GLY A 1 183 ? 5.219 9.650 -0.579 1.00 93.25 183 GLY A N 1
ATOM 1400 C CA . GLY A 1 183 ? 4.620 9.462 -1.894 1.00 93.25 183 GLY A CA 1
ATOM 1401 C C . GLY A 1 183 ? 5.063 8.140 -2.516 1.00 93.25 183 GLY A C 1
ATOM 1402 O O . GLY A 1 183 ? 5.313 7.166 -1.804 1.00 93.25 183 GLY A O 1
ATOM 1403 N N . ASP A 1 184 ? 5.231 8.154 -3.833 1.00 87.06 184 ASP A N 1
ATOM 1404 C CA . ASP A 1 184 ? 5.958 7.114 -4.552 1.00 87.06 184 ASP A CA 1
ATOM 1405 C C . ASP A 1 184 ? 7.465 7.320 -4.331 1.00 87.06 184 ASP A C 1
ATOM 1407 O O . ASP A 1 184 ? 8.015 8.367 -4.681 1.00 87.06 184 ASP A O 1
ATOM 1411 N N . ILE A 1 185 ? 8.104 6.381 -3.637 1.00 89.75 185 ILE A N 1
ATOM 1412 C CA . ILE A 1 185 ? 9.522 6.441 -3.264 1.00 89.75 185 ILE A CA 1
ATOM 1413 C C . ILE A 1 185 ? 10.165 5.077 -3.482 1.00 89.75 185 ILE A C 1
ATOM 1415 O O . ILE A 1 185 ? 9.482 4.055 -3.435 1.00 89.75 185 ILE A O 1
ATOM 1419 N N . ASP A 1 186 ? 11.489 5.057 -3.626 1.00 89.50 186 ASP A N 1
ATOM 1420 C CA . ASP A 1 186 ? 12.232 3.807 -3.508 1.00 89.50 186 ASP A CA 1
ATOM 1421 C C . ASP A 1 186 ? 12.152 3.268 -2.070 1.00 89.50 186 ASP A C 1
ATOM 1423 O O . ASP A 1 186 ? 12.319 3.995 -1.084 1.00 89.50 186 ASP A O 1
ATOM 1427 N N . CYS A 1 187 ? 11.884 1.974 -1.950 1.00 93.06 187 CYS A N 1
ATOM 1428 C CA . CYS A 1 187 ? 11.547 1.319 -0.691 1.00 93.06 187 CYS A CA 1
ATOM 1429 C C . CYS A 1 187 ? 12.775 0.707 -0.036 1.00 93.06 187 CYS A C 1
ATOM 1431 O O . CYS A 1 187 ? 12.802 -0.472 0.319 1.00 93.06 187 CYS A O 1
ATOM 1433 N N . SER A 1 188 ? 13.779 1.558 0.117 1.00 93.31 188 SER A N 1
ATOM 1434 C CA . SER A 1 188 ? 15.032 1.263 0.790 1.00 93.31 188 SER A CA 1
ATOM 1435 C C . SER A 1 188 ? 14.959 1.668 2.271 1.00 93.31 188 SER A C 1
ATOM 1437 O O . SER A 1 188 ? 14.173 2.555 2.631 1.00 93.31 188 SER A O 1
ATOM 1439 N N . PRO A 1 189 ? 15.767 1.059 3.162 1.00 93.25 189 PRO A N 1
ATOM 1440 C CA . PRO A 1 189 ? 15.850 1.468 4.564 1.00 93.25 189 PRO A CA 1
ATOM 1441 C C . PRO A 1 189 ? 16.025 2.992 4.696 1.00 93.25 189 PRO A C 1
ATOM 1443 O O . PRO A 1 189 ? 16.862 3.566 3.997 1.00 93.25 189 PRO A O 1
ATOM 1446 N N . PRO A 1 190 ? 15.245 3.675 5.559 1.00 92.31 190 PRO A N 1
ATOM 1447 C CA . PRO A 1 190 ? 14.474 3.162 6.703 1.00 92.31 190 PRO A CA 1
ATOM 1448 C C . PRO A 1 190 ? 13.029 2.713 6.392 1.00 92.31 190 PRO A C 1
ATOM 1450 O O . PRO A 1 190 ? 12.233 2.509 7.317 1.00 92.31 190 PRO A O 1
ATOM 1453 N N . TYR A 1 191 ? 12.662 2.598 5.115 1.00 95.31 191 TYR A N 1
ATOM 1454 C CA . TYR A 1 191 ? 11.348 2.131 4.682 1.00 95.31 191 TYR A CA 1
ATOM 1455 C C . TYR A 1 191 ? 11.352 0.625 4.425 1.00 95.31 191 TYR A C 1
ATOM 1457 O O . TYR A 1 191 ? 12.373 0.041 4.070 1.00 95.31 191 TYR A O 1
ATOM 1465 N N . ALA A 1 192 ? 10.193 -0.005 4.599 1.00 94.88 192 ALA A N 1
ATOM 1466 C CA . ALA A 1 192 ? 10.012 -1.426 4.343 1.00 94.88 192 ALA A CA 1
ATOM 1467 C C . ALA A 1 192 ? 8.688 -1.693 3.627 1.00 94.88 192 ALA A C 1
ATOM 1469 O O . ALA A 1 192 ? 7.664 -1.058 3.905 1.00 94.88 192 ALA A O 1
ATOM 1470 N N . LEU A 1 193 ? 8.708 -2.680 2.731 1.00 96.00 193 LEU A N 1
ATOM 1471 C CA . LEU A 1 193 ? 7.513 -3.207 2.082 1.00 96.00 193 LEU A CA 1
ATOM 1472 C C . LEU A 1 193 ? 6.702 -4.042 3.076 1.00 96.00 193 LEU A C 1
ATOM 1474 O O . LEU A 1 193 ? 7.200 -4.991 3.693 1.00 96.00 193 LEU A O 1
ATOM 1478 N N . ARG A 1 194 ? 5.418 -3.712 3.207 1.00 96.75 194 ARG A N 1
ATOM 1479 C CA . ARG A 1 194 ? 4.442 -4.489 3.980 1.00 96.75 194 ARG A CA 1
ATOM 1480 C C . ARG A 1 194 ? 3.204 -4.746 3.137 1.00 96.75 194 ARG A C 1
ATOM 1482 O O . ARG A 1 194 ? 2.902 -3.991 2.218 1.00 96.75 194 ARG A O 1
ATOM 1489 N N . LYS A 1 195 ? 2.488 -5.828 3.442 1.00 97.12 195 LYS A N 1
ATOM 1490 C CA . LYS A 1 195 ? 1.302 -6.220 2.680 1.00 97.12 195 LYS A CA 1
ATOM 1491 C C . LYS A 1 195 ? 0.047 -5.554 3.236 1.00 97.12 195 LYS A C 1
ATOM 1493 O O . LYS A 1 195 ? -0.510 -5.992 4.243 1.00 97.12 195 LYS A O 1
ATOM 1498 N N . PHE A 1 196 ? -0.408 -4.496 2.586 1.00 97.69 196 PHE A N 1
ATOM 1499 C CA . PHE A 1 196 ? -1.623 -3.787 2.946 1.00 97.69 196 PHE A CA 1
ATOM 1500 C C . PHE A 1 196 ? -2.866 -4.534 2.449 1.00 97.69 196 PHE A C 1
ATOM 1502 O O . PHE A 1 196 ? -2.869 -5.197 1.408 1.00 97.69 196 PHE A O 1
ATOM 1509 N N . LYS A 1 197 ? -3.956 -4.391 3.201 1.00 97.38 197 LYS A N 1
ATOM 1510 C CA . LYS A 1 197 ? -5.283 -4.888 2.860 1.00 97.38 197 LYS A CA 1
ATOM 1511 C C . LYS A 1 197 ? -6.072 -3.830 2.103 1.00 97.38 197 LYS A C 1
ATOM 1513 O O . LYS A 1 197 ? -6.194 -2.691 2.551 1.00 97.38 197 LYS A O 1
ATOM 1518 N N . LYS A 1 198 ? -6.625 -4.229 0.958 1.00 95.75 198 LYS A N 1
ATOM 1519 C CA . LYS A 1 198 ? -7.478 -3.386 0.117 1.00 95.75 198 LYS A CA 1
ATOM 1520 C C . LYS A 1 198 ? -8.846 -3.181 0.764 1.00 95.75 198 LYS A C 1
ATOM 1522 O O . LYS A 1 198 ? -9.477 -4.140 1.209 1.00 95.75 198 LYS A O 1
ATOM 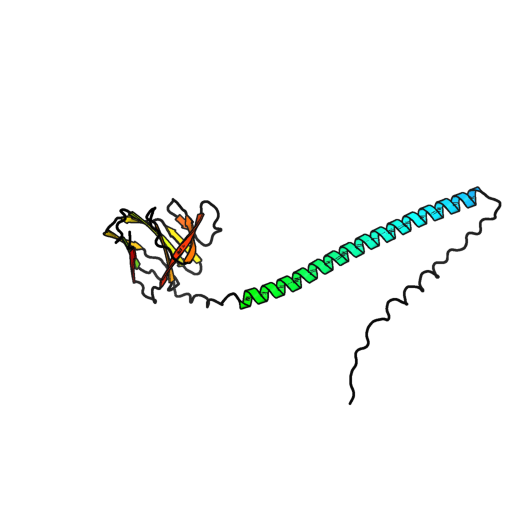1527 N N . VAL A 1 199 ? -9.325 -1.945 0.736 1.00 94.44 199 VAL A N 1
ATOM 1528 C CA . VAL A 1 199 ? -10.693 -1.557 1.086 1.00 94.44 199 VAL A CA 1
ATOM 1529 C C . VAL A 1 199 ? -11.361 -0.990 -0.157 1.00 94.44 199 VAL A C 1
ATOM 1531 O O . VAL A 1 199 ? -10.821 -0.101 -0.812 1.00 94.44 199 VAL A O 1
ATOM 1534 N N . ASP A 1 200 ? -12.538 -1.517 -0.483 1.00 92.44 200 ASP A N 1
ATOM 1535 C CA . ASP A 1 200 ? -13.412 -0.978 -1.523 1.00 92.44 200 ASP A CA 1
ATOM 1536 C C . ASP A 1 200 ? -14.494 -0.125 -0.864 1.00 92.44 200 ASP A C 1
ATOM 1538 O O . ASP A 1 200 ? -15.369 -0.646 -0.167 1.00 92.44 200 ASP A O 1
ATOM 1542 N N . THR A 1 201 ? -14.445 1.188 -1.080 1.00 89.12 201 THR A N 1
ATOM 1543 C CA . THR A 1 201 ? -15.459 2.106 -0.549 1.00 89.12 201 THR A CA 1
ATOM 1544 C C . THR A 1 201 ? -16.791 1.968 -1.279 1.00 89.12 201 THR A C 1
ATOM 1546 O O . THR A 1 201 ? -17.799 2.508 -0.820 1.00 89.12 201 THR A O 1
ATOM 1549 N N . LYS A 1 202 ? -16.826 1.272 -2.426 1.00 87.00 202 LYS A N 1
ATOM 1550 C CA . LYS A 1 202 ? -17.979 1.185 -3.334 1.00 87.00 202 LYS A CA 1
ATOM 1551 C C . LYS A 1 202 ? -18.532 2.569 -3.706 1.00 87.00 202 LYS A C 1
ATOM 1553 O O . LYS A 1 202 ? -19.733 2.729 -3.898 1.00 87.00 202 LYS A O 1
ATOM 1558 N N . GLY A 1 203 ? -17.661 3.583 -3.752 1.00 81.25 203 GLY A N 1
ATOM 1559 C CA . GLY A 1 203 ? -18.028 4.978 -4.022 1.00 81.25 203 GLY A CA 1
ATOM 1560 C C . GLY A 1 203 ? -18.636 5.733 -2.832 1.00 81.25 203 GLY A C 1
ATOM 1561 O O . GLY A 1 203 ? -19.010 6.895 -2.980 1.00 81.25 203 GLY A O 1
ATOM 1562 N N . LYS A 1 204 ? -18.733 5.118 -1.647 1.00 83.94 204 LYS A N 1
ATOM 1563 C CA . LYS A 1 204 ? -19.203 5.790 -0.428 1.00 83.94 204 LYS A CA 1
ATOM 1564 C C . LYS A 1 204 ? -18.105 6.689 0.145 1.00 83.94 204 LYS A C 1
ATOM 1566 O O . LYS A 1 204 ? -16.936 6.322 0.164 1.00 83.94 204 LYS A O 1
ATOM 1571 N N . ARG A 1 205 ? -18.500 7.837 0.702 1.00 83.50 205 ARG A N 1
ATOM 1572 C CA . ARG A 1 205 ? -17.608 8.767 1.429 1.00 83.50 205 ARG A CA 1
ATOM 1573 C C . ARG A 1 205 ? -17.495 8.457 2.927 1.00 83.50 205 ARG A C 1
ATOM 1575 O O . ARG A 1 205 ? -17.008 9.283 3.695 1.00 83.50 205 ARG A O 1
ATOM 1582 N N . GLY A 1 206 ? -17.977 7.289 3.340 1.00 87.06 206 GLY A N 1
ATOM 1583 C CA . GLY A 1 206 ? -18.123 6.898 4.733 1.00 87.06 206 GLY A CA 1
ATOM 1584 C C . GLY A 1 206 ? -18.132 5.383 4.898 1.00 87.06 206 GLY A C 1
ATOM 1585 O O . GLY A 1 206 ? -18.707 4.680 4.062 1.00 87.06 206 GLY A O 1
ATOM 1586 N N . GLY A 1 207 ? -17.525 4.891 5.973 1.00 92.50 207 GLY A N 1
ATOM 1587 C CA . GLY A 1 207 ? -17.572 3.481 6.349 1.00 92.50 207 GLY A CA 1
ATOM 1588 C C . GLY A 1 207 ? -16.636 3.162 7.505 1.00 92.50 207 GLY A C 1
ATOM 1589 O O . GLY A 1 207 ? -16.103 4.065 8.151 1.00 92.50 207 GLY A O 1
ATOM 1590 N N . GLY A 1 208 ? -16.429 1.873 7.758 1.00 94.88 208 GLY A N 1
ATOM 1591 C CA . GLY A 1 208 ? -15.526 1.448 8.813 1.00 94.88 208 GLY A CA 1
ATOM 1592 C C . GLY A 1 208 ? -15.027 0.019 8.668 1.00 94.88 208 GLY A C 1
ATOM 1593 O O . GLY A 1 208 ? -15.590 -0.796 7.935 1.00 94.88 208 GLY A O 1
ATOM 1594 N N . THR A 1 209 ? -13.942 -0.260 9.380 1.00 96.19 209 THR A N 1
ATOM 1595 C CA . THR A 1 209 ? -13.266 -1.552 9.446 1.00 96.19 209 THR A CA 1
ATOM 1596 C C . THR A 1 209 ? -13.073 -1.937 10.906 1.00 96.19 209 THR A C 1
ATOM 1598 O O . THR A 1 209 ? -12.413 -1.229 11.669 1.00 96.19 209 THR A O 1
ATOM 1601 N N . ASN A 1 210 ? -13.582 -3.109 11.278 1.00 96.94 210 ASN A N 1
ATOM 1602 C CA . ASN A 1 210 ? -13.321 -3.701 12.584 1.00 96.94 210 ASN A CA 1
ATOM 1603 C C . ASN A 1 210 ? -12.044 -4.541 12.527 1.00 96.94 210 ASN A C 1
ATOM 1605 O O . ASN A 1 210 ? -11.922 -5.463 11.719 1.00 96.94 210 ASN A O 1
ATOM 1609 N N . LEU A 1 211 ? -11.094 -4.224 13.400 1.00 95.94 211 LEU A N 1
ATOM 1610 C CA . LEU A 1 211 ? -9.884 -5.004 13.621 1.00 95.94 211 LEU A CA 1
ATOM 1611 C C . LEU A 1 211 ? -10.206 -6.037 14.700 1.00 95.94 211 LEU A C 1
ATOM 1613 O O . LEU A 1 211 ? -10.274 -5.706 15.882 1.00 95.94 211 LEU A O 1
ATOM 1617 N N . THR A 1 212 ? -10.478 -7.267 14.276 1.00 94.75 212 THR A N 1
ATOM 1618 C CA . THR A 1 212 ? -10.879 -8.383 15.143 1.00 94.75 212 THR A CA 1
ATOM 1619 C C . THR A 1 212 ? -9.784 -9.437 15.235 1.00 94.75 212 THR A C 1
ATOM 1621 O O . THR A 1 212 ? -8.901 -9.501 14.380 1.00 94.75 212 THR A O 1
ATOM 1624 N N . GLY A 1 213 ? -9.882 -10.308 16.236 1.00 83.31 213 GLY A N 1
ATOM 1625 C CA . GLY A 1 213 ? -9.004 -11.464 16.401 1.00 83.31 213 GLY A CA 1
ATOM 1626 C C . GLY A 1 213 ? -8.024 -11.336 17.561 1.00 83.31 213 GLY A C 1
ATOM 1627 O O . GLY A 1 213 ? -7.847 -10.262 18.143 1.00 83.31 213 GLY A O 1
ATOM 1628 N N . GLY A 1 214 ? -7.403 -12.471 17.866 1.00 60.06 214 GLY A N 1
ATOM 1629 C CA . GLY A 1 214 ? -6.446 -12.652 18.948 1.00 60.06 214 GLY A CA 1
ATOM 1630 C C . GLY A 1 214 ? -6.963 -13.479 20.101 1.00 60.06 214 GLY A C 1
ATOM 1631 O O . GLY A 1 214 ? -8.176 -13.438 20.391 1.00 60.06 214 GLY A O 1
#